Protein AF-A0A6V7KSE3-F1 (afdb_monomer)

Secondary structure (DSSP, 8-state):
--HHHHHHH-S--TT----TT--EEEE-SSS--EEEEEE-TT--EEEE-HHHHHHHHHHHHHHHHHHHT----EEEEEETTS-HHHHHIIIIIS---EEEE-SSHHHHHHHHTTSSEEEEE-TTS-EEEEE-HHHHHHHHHHHT-TTS-HHHHHHHHHHHHHHHHS-SSS--HHHHHHHHHHHHHHHT--HHHHHTTS-PPP--------S-GGG-EEETTTTEEEESTTHHHHHHHHHTTSTT-----

Organism: NCBI:txid1563983

Mean predicted aligned error: 3.15 Å

Structure (mmCIF, N/CA/C/O backbone):
data_AF-A0A6V7KSE3-F1
#
_entry.id   AF-A0A6V7KSE3-F1
#
loop_
_atom_site.group_PDB
_atom_site.id
_atom_site.type_symbol
_atom_site.label_atom_id
_atom_site.label_alt_id
_atom_site.label_comp_id
_atom_site.label_asym_id
_atom_site.label_entity_id
_atom_site.label_seq_id
_atom_site.pdbx_PDB_ins_code
_atom_site.Cartn_x
_atom_site.Cartn_y
_atom_site.Cartn_z
_atom_site.occupancy
_atom_site.B_iso_or_equiv
_atom_site.auth_seq_id
_atom_site.auth_comp_id
_atom_site.auth_asym_id
_atom_site.auth_atom_id
_atom_site.pdbx_PDB_model_num
ATOM 1 N N . CYS A 1 1 ? 7.599 19.387 -4.187 1.00 83.56 1 CYS A N 1
ATOM 2 C CA . CYS A 1 1 ? 6.691 19.404 -5.340 1.00 83.56 1 CYS A CA 1
ATOM 3 C C . CYS A 1 1 ? 6.543 17.973 -5.830 1.00 83.56 1 CYS A C 1
ATOM 5 O O . CYS A 1 1 ? 7.383 17.154 -5.484 1.00 83.56 1 CYS A O 1
ATOM 7 N N . GLY A 1 2 ? 5.446 17.706 -6.532 1.00 95.88 2 GLY A N 1
ATOM 8 C CA . GLY A 1 2 ? 4.527 16.617 -6.209 1.00 95.88 2 GLY A CA 1
ATOM 9 C C . GLY A 1 2 ? 4.991 15.166 -6.277 1.00 95.88 2 GLY A C 1
ATOM 10 O O . GLY A 1 2 ? 6.156 14.856 -6.532 1.00 95.88 2 GLY A O 1
ATOM 11 N N . ALA A 1 3 ? 4.032 14.279 -6.014 1.00 96.81 3 ALA A N 1
ATOM 12 C CA . ALA A 1 3 ? 4.264 12.855 -5.798 1.00 96.81 3 ALA A CA 1
ATOM 13 C C . ALA A 1 3 ? 5.073 12.200 -6.928 1.00 96.81 3 ALA A C 1
ATOM 15 O O . ALA A 1 3 ? 6.083 11.549 -6.657 1.00 96.81 3 ALA A O 1
ATOM 16 N N . ASP A 1 4 ? 4.723 12.476 -8.188 1.00 95.00 4 ASP A N 1
ATOM 17 C CA . ASP A 1 4 ? 5.424 11.937 -9.359 1.00 95.00 4 ASP A CA 1
ATOM 18 C C . ASP A 1 4 ? 6.915 12.318 -9.392 1.00 95.00 4 ASP A C 1
ATOM 20 O O . ASP A 1 4 ? 7.773 11.469 -9.647 1.00 95.00 4 ASP A O 1
ATOM 24 N N . PHE A 1 5 ? 7.258 13.579 -9.099 1.00 95.62 5 PHE A N 1
ATOM 25 C CA . PHE A 1 5 ? 8.657 14.016 -9.065 1.00 95.62 5 PHE A CA 1
ATOM 26 C C . PHE A 1 5 ? 9.433 13.255 -7.990 1.00 95.62 5 PHE A C 1
ATOM 28 O O . PHE A 1 5 ? 10.507 12.721 -8.268 1.00 95.62 5 PHE A O 1
ATOM 35 N N . VAL A 1 6 ? 8.883 13.190 -6.775 1.00 96.12 6 VAL A N 1
ATOM 36 C CA . VAL A 1 6 ? 9.530 12.539 -5.629 1.00 96.12 6 VAL A CA 1
ATOM 37 C C . VAL A 1 6 ? 9.704 11.043 -5.883 1.00 96.12 6 VAL A C 1
ATOM 39 O O . VAL A 1 6 ? 10.795 10.512 -5.672 1.00 96.12 6 VAL A O 1
ATOM 42 N N . LYS A 1 7 ? 8.669 10.371 -6.400 1.00 94.44 7 LYS A N 1
ATOM 43 C CA . LYS A 1 7 ? 8.701 8.939 -6.710 1.00 94.44 7 LYS A CA 1
ATOM 44 C C . LYS A 1 7 ? 9.718 8.606 -7.801 1.00 94.44 7 LYS A C 1
ATOM 46 O O . LYS A 1 7 ? 10.484 7.656 -7.648 1.00 94.44 7 LYS A O 1
ATOM 51 N N . VAL A 1 8 ? 9.738 9.368 -8.896 1.00 92.12 8 VAL A N 1
ATOM 52 C CA . VAL A 1 8 ? 10.596 9.075 -10.057 1.00 92.12 8 VAL A CA 1
ATOM 53 C C . VAL A 1 8 ? 12.047 9.475 -9.806 1.00 92.12 8 VAL A C 1
ATOM 55 O O . VAL A 1 8 ? 12.957 8.741 -10.183 1.00 92.12 8 VAL A O 1
ATOM 58 N N . GLN A 1 9 ? 12.283 10.635 -9.189 1.00 93.50 9 GLN A N 1
ATOM 59 C CA . GLN A 1 9 ? 13.637 11.155 -8.970 1.00 93.50 9 GLN A CA 1
ATOM 60 C C . GLN A 1 9 ? 14.281 10.640 -7.679 1.00 93.50 9 GLN A C 1
ATOM 62 O O . GLN A 1 9 ? 15.487 10.811 -7.518 1.00 93.50 9 GLN A O 1
ATOM 67 N N . GLN A 1 10 ? 13.491 10.055 -6.768 1.00 93.12 10 GLN A N 1
ATOM 68 C CA . GLN A 1 10 ? 13.917 9.555 -5.454 1.00 93.12 10 GLN A CA 1
ATOM 69 C C . GLN A 1 10 ? 14.831 10.536 -4.706 1.00 93.12 10 GLN A C 1
ATOM 71 O O . GLN A 1 10 ? 15.900 10.181 -4.210 1.00 93.12 10 GLN A O 1
ATOM 76 N N . LYS A 1 11 ? 14.416 11.805 -4.665 1.00 94.25 11 LYS A N 1
ATOM 77 C CA . LYS A 1 11 ? 15.139 12.885 -3.992 1.00 94.25 11 LYS A CA 1
ATOM 78 C C . LYS A 1 11 ? 14.161 13.937 -3.467 1.00 94.25 11 LYS A C 1
ATOM 80 O O . LYS A 1 11 ? 13.068 14.075 -4.029 1.00 94.25 11 LYS A O 1
ATOM 85 N N . PRO A 1 12 ? 14.540 14.714 -2.438 1.00 94.69 12 PRO A N 1
ATOM 86 C CA . PRO A 1 12 ? 13.670 15.758 -1.928 1.00 94.69 12 PRO A CA 1
ATOM 87 C C . PRO A 1 12 ? 13.466 16.858 -2.988 1.00 94.69 12 PRO A C 1
ATOM 89 O O . PRO A 1 12 ? 14.388 17.183 -3.745 1.00 94.69 12 PRO A O 1
ATOM 92 N N . PRO A 1 13 ? 12.272 17.466 -3.060 1.00 94.94 13 PRO A N 1
ATOM 93 C CA . PRO A 1 13 ? 12.042 18.653 -3.876 1.00 94.94 13 PRO A CA 1
ATOM 94 C C . PRO A 1 13 ? 12.896 19.849 -3.443 1.00 94.94 13 PRO A C 1
ATOM 96 O O . PRO A 1 13 ? 13.298 19.935 -2.286 1.00 94.94 13 PRO A O 1
ATOM 99 N N . LEU A 1 14 ? 13.088 20.823 -4.342 1.00 90.00 14 LEU A N 1
ATOM 100 C CA . LEU A 1 14 ? 13.964 21.985 -4.113 1.00 90.00 14 LEU A CA 1
ATOM 101 C C . LEU A 1 14 ? 13.669 22.740 -2.801 1.00 90.00 14 LEU A C 1
ATOM 103 O O . LEU A 1 14 ? 14.593 23.110 -2.087 1.00 90.00 14 LEU A O 1
ATOM 107 N N . ASN A 1 15 ? 12.387 22.920 -2.472 1.00 88.31 15 ASN A N 1
ATOM 108 C CA . ASN A 1 15 ? 11.937 23.673 -1.295 1.00 88.31 15 ASN A CA 1
ATOM 109 C C . ASN A 1 15 ? 11.630 22.771 -0.085 1.00 88.31 15 ASN A C 1
ATOM 111 O O . ASN A 1 15 ? 10.871 23.163 0.799 1.00 88.31 15 ASN A O 1
ATOM 115 N N . SER A 1 16 ? 12.146 21.539 -0.064 1.00 90.31 16 SER A N 1
ATOM 116 C CA . SER A 1 16 ? 11.923 20.625 1.055 1.00 90.31 16 SER A CA 1
ATOM 117 C C . SER A 1 16 ? 12.657 21.105 2.313 1.00 90.31 16 SER A C 1
ATOM 119 O O . SER A 1 16 ? 13.799 21.566 2.211 1.00 90.31 16 SER A O 1
ATOM 121 N N . PRO A 1 17 ? 12.063 20.952 3.511 1.00 88.94 17 PRO A N 1
ATOM 122 C CA . PRO A 1 17 ? 12.773 21.187 4.760 1.00 88.94 17 PRO A CA 1
ATOM 123 C C . PRO A 1 17 ? 14.042 20.334 4.846 1.00 88.94 17 PRO A C 1
ATOM 125 O O . PRO A 1 17 ? 14.028 19.156 4.493 1.00 88.94 17 PRO A O 1
ATOM 128 N N . LYS A 1 18 ? 15.128 20.923 5.357 1.00 85.06 18 LYS A N 1
ATOM 129 C CA . LYS A 1 18 ? 16.420 20.240 5.554 1.00 85.06 18 LYS A CA 1
ATOM 130 C C . LYS A 1 18 ? 16.583 19.614 6.944 1.00 85.06 18 LYS A C 1
ATOM 132 O O . LYS A 1 18 ? 17.678 19.213 7.315 1.00 85.06 18 LYS A O 1
ATOM 137 N N . LYS A 1 19 ? 15.519 19.576 7.751 1.00 94.69 19 LYS A N 1
ATOM 138 C CA . LYS A 1 19 ? 15.587 19.028 9.109 1.00 94.69 19 LYS A CA 1
ATOM 139 C C . LYS A 1 19 ? 15.608 17.491 9.044 1.00 94.69 19 LYS A C 1
ATOM 141 O O . LYS A 1 19 ? 14.653 16.926 8.504 1.00 94.69 19 LYS A O 1
ATOM 146 N N . PRO A 1 20 ? 16.619 16.819 9.626 1.00 95.62 20 PRO A N 1
ATOM 147 C CA . PRO A 1 20 ? 16.655 15.363 9.696 1.00 95.62 20 PRO A CA 1
ATOM 148 C C . PRO A 1 20 ? 15.403 14.782 10.352 1.00 95.62 20 PRO A C 1
ATOM 150 O O . PRO A 1 20 ? 14.853 15.361 11.294 1.00 95.62 20 PRO A O 1
ATOM 153 N N . PHE A 1 21 ? 14.958 13.639 9.837 1.00 96.00 21 PHE A N 1
ATOM 154 C CA . PHE A 1 21 ? 13.794 12.876 10.293 1.00 96.00 21 PHE A CA 1
ATOM 155 C C . PHE A 1 21 ? 12.469 13.656 10.291 1.00 96.00 21 PHE A C 1
ATOM 157 O O . PHE A 1 21 ? 11.475 13.200 10.858 1.00 96.00 21 PHE A O 1
ATOM 164 N N . MET A 1 22 ? 12.412 14.816 9.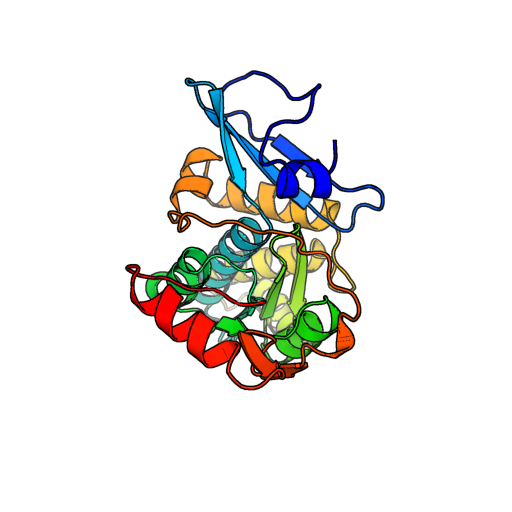627 1.00 96.44 22 MET A N 1
ATOM 165 C CA . MET A 1 22 ? 11.154 15.519 9.414 1.00 96.44 22 MET A CA 1
ATOM 166 C C . MET A 1 22 ? 10.319 14.750 8.389 1.00 96.44 22 MET A C 1
ATOM 168 O O . MET A 1 22 ? 10.677 14.675 7.212 1.00 96.44 22 MET A O 1
ATOM 172 N N . ARG A 1 23 ? 9.193 14.192 8.846 1.00 97.12 23 ARG A N 1
ATOM 173 C CA . ARG A 1 23 ? 8.196 13.569 7.975 1.00 97.12 23 ARG A CA 1
ATOM 174 C C . ARG A 1 23 ? 7.667 14.614 6.997 1.00 97.12 23 ARG A C 1
ATOM 176 O O . ARG A 1 23 ? 7.146 15.646 7.411 1.00 97.12 23 ARG A O 1
ATOM 183 N N . CYS A 1 24 ? 7.825 14.338 5.713 1.00 97.69 24 CYS A N 1
ATOM 184 C CA . CYS A 1 24 ? 7.359 15.180 4.626 1.00 97.69 24 CYS A CA 1
ATOM 185 C C . CYS A 1 24 ? 6.377 14.394 3.761 1.00 97.69 24 CYS A C 1
ATOM 187 O O . CYS A 1 24 ? 6.495 13.176 3.620 1.00 97.69 24 CYS A O 1
ATOM 189 N N . VAL A 1 25 ? 5.438 15.114 3.159 1.00 98.00 25 VAL A N 1
ATOM 190 C CA . VAL A 1 25 ? 4.434 14.576 2.244 1.00 98.00 25 VAL A CA 1
ATOM 191 C C . VAL A 1 25 ? 4.482 15.364 0.937 1.00 98.00 25 VAL A C 1
ATOM 193 O O . VAL A 1 25 ? 4.738 16.571 0.927 1.00 98.00 25 VAL A O 1
ATOM 196 N N . SER A 1 26 ? 4.299 14.686 -0.190 1.00 98.06 26 SER A N 1
ATOM 197 C CA . SER A 1 26 ? 4.106 15.320 -1.492 1.00 98.06 26 SER A CA 1
ATOM 198 C C . SER A 1 26 ? 2.867 14.758 -2.163 1.00 98.06 26 SER A C 1
ATOM 200 O O . SER A 1 26 ? 2.702 13.547 -2.263 1.00 98.06 26 SER A O 1
ATOM 202 N N . ILE A 1 27 ? 2.041 15.683 -2.637 1.00 98.12 27 ILE A N 1
ATOM 203 C CA . ILE A 1 27 ? 0.792 15.446 -3.354 1.00 98.12 27 ILE A CA 1
ATOM 204 C C . ILE A 1 27 ? 0.998 15.877 -4.809 1.00 98.12 27 ILE A C 1
ATOM 206 O O . ILE A 1 27 ? 1.816 16.769 -5.070 1.00 98.12 27 ILE A O 1
ATOM 210 N N . ASP A 1 28 ? 0.359 15.214 -5.766 1.00 97.75 28 ASP A N 1
ATOM 211 C CA . ASP A 1 28 ? 0.410 15.597 -7.179 1.00 97.75 28 ASP A CA 1
ATOM 212 C C . ASP A 1 28 ? -0.547 16.752 -7.540 1.00 97.75 28 ASP A C 1
ATOM 214 O O . ASP A 1 28 ? -1.001 17.492 -6.670 1.00 97.75 28 ASP A O 1
ATOM 218 N N . GLY A 1 29 ? -0.709 17.027 -8.839 1.00 97.94 29 GLY A N 1
ATOM 219 C CA . GLY A 1 29 ? -1.323 18.271 -9.321 1.00 97.94 29 GLY A CA 1
ATOM 220 C C . GLY A 1 29 ? -2.831 18.357 -9.090 1.00 97.94 29 GLY A C 1
ATOM 221 O O . GLY A 1 29 ? -3.343 19.441 -8.820 1.00 97.94 29 GLY A O 1
ATOM 222 N N . ASP A 1 30 ? -3.517 17.226 -9.191 1.00 97.38 30 ASP A N 1
ATOM 223 C CA . ASP A 1 30 ? -4.955 17.042 -8.985 1.00 97.38 30 ASP A CA 1
ATOM 224 C C . ASP A 1 30 ? -5.290 16.317 -7.672 1.00 97.38 30 ASP A C 1
ATOM 226 O O . ASP A 1 30 ? -6.465 16.136 -7.363 1.00 97.38 30 ASP A O 1
ATOM 230 N N . ALA A 1 31 ? -4.273 16.014 -6.860 1.00 97.94 31 ALA A N 1
ATOM 231 C CA . ALA A 1 31 ? -4.386 15.455 -5.518 1.00 97.94 31 ALA A CA 1
ATOM 232 C C . ALA A 1 31 ? -5.024 14.057 -5.448 1.00 97.94 31 ALA A C 1
ATOM 234 O O . ALA A 1 31 ? -5.715 13.739 -4.477 1.00 97.94 31 ALA A O 1
ATOM 235 N N . ASP A 1 32 ? -4.736 13.204 -6.434 1.00 97.69 32 ASP A N 1
ATOM 236 C CA . ASP A 1 32 ? -5.127 11.787 -6.440 1.00 97.69 32 ASP A CA 1
ATOM 237 C C . ASP A 1 32 ? -3.994 10.844 -5.986 1.00 97.69 32 ASP A C 1
ATOM 239 O O . ASP A 1 32 ? -4.227 9.656 -5.740 1.00 97.69 32 ASP A O 1
ATOM 243 N N . ARG A 1 33 ? -2.770 11.375 -5.817 1.00 98.31 33 ARG A N 1
ATOM 244 C CA . ARG A 1 33 ? -1.596 10.639 -5.320 1.00 98.31 33 ARG A CA 1
ATOM 245 C C . ARG A 1 33 ? -0.935 11.307 -4.139 1.00 98.31 33 ARG A C 1
ATOM 247 O O . ARG A 1 33 ? -0.675 12.513 -4.135 1.00 98.31 33 ARG A O 1
ATOM 254 N N . VAL A 1 34 ? -0.493 10.472 -3.206 1.00 98.62 34 VAL A N 1
ATOM 255 C CA . VAL A 1 34 ? 0.331 10.891 -2.076 1.00 98.62 34 VAL A CA 1
ATOM 256 C C . VAL A 1 34 ? 1.547 9.986 -1.900 1.00 98.62 34 VAL A C 1
ATOM 258 O O . VAL A 1 34 ? 1.474 8.763 -1.981 1.00 98.62 34 VAL A O 1
ATOM 261 N N . VAL A 1 35 ? 2.697 10.596 -1.621 1.00 98.50 35 VAL A N 1
ATOM 262 C CA . VAL A 1 35 ? 3.891 9.881 -1.154 1.00 98.50 35 VAL A CA 1
ATOM 263 C C . VAL A 1 35 ? 4.500 10.603 0.034 1.00 98.50 35 VAL A C 1
ATOM 265 O O . VAL A 1 35 ? 4.499 11.835 0.113 1.00 98.50 35 VAL A O 1
ATOM 268 N N . TYR A 1 36 ? 5.070 9.822 0.939 1.00 98.56 36 TYR A N 1
ATOM 269 C CA . TYR A 1 36 ? 5.811 10.309 2.088 1.00 98.56 36 TYR A CA 1
ATOM 270 C C . TYR A 1 36 ? 7.311 10.160 1.867 1.00 98.56 36 TYR A C 1
ATOM 272 O O . TYR A 1 36 ? 7.774 9.357 1.058 1.00 98.56 36 TYR A O 1
ATOM 280 N N . TYR A 1 37 ? 8.092 10.957 2.584 1.00 97.94 37 TYR A N 1
ATOM 281 C CA . TYR A 1 37 ? 9.543 10.836 2.601 1.00 97.94 37 TYR A CA 1
ATOM 282 C C . TYR A 1 37 ? 10.146 11.542 3.814 1.00 97.94 37 TYR A C 1
ATOM 284 O O . TYR A 1 37 ? 9.493 12.336 4.495 1.00 97.94 37 TYR A O 1
ATOM 292 N N . TYR A 1 38 ? 11.420 11.269 4.066 1.00 97.44 38 TYR A N 1
ATOM 293 C CA . TYR A 1 38 ? 12.262 12.063 4.958 1.00 97.44 38 TYR A CA 1
ATOM 294 C C . TYR A 1 38 ? 13.727 11.969 4.517 1.00 97.44 38 TYR A C 1
ATOM 296 O O . TYR A 1 38 ? 14.087 11.166 3.652 1.00 97.44 38 TYR A O 1
ATOM 304 N N . ILE A 1 39 ? 14.567 12.807 5.117 1.00 96.56 39 ILE A N 1
ATOM 305 C CA . ILE A 1 39 ? 16.027 12.712 5.029 1.00 96.56 39 ILE A CA 1
ATOM 306 C C . ILE A 1 39 ? 16.588 12.384 6.410 1.00 96.56 39 ILE A C 1
ATOM 308 O O . ILE A 1 39 ? 16.060 12.877 7.408 1.00 96.56 39 ILE A O 1
ATOM 312 N N . ASP A 1 40 ? 17.612 11.541 6.492 1.00 95.62 40 ASP A N 1
ATOM 313 C CA . ASP A 1 40 ? 18.319 11.304 7.755 1.00 95.62 40 ASP A CA 1
ATOM 314 C C . ASP A 1 40 ? 19.411 12.359 8.009 1.00 95.62 40 ASP A C 1
ATOM 316 O O . ASP A 1 40 ? 19.574 13.331 7.269 1.00 95.62 40 ASP A O 1
ATOM 320 N N . GLU A 1 41 ? 20.139 12.187 9.108 1.00 96.19 41 GLU A N 1
ATOM 321 C CA . GLU A 1 41 ? 21.257 13.043 9.521 1.00 96.19 41 GLU A CA 1
ATOM 322 C C . GLU A 1 41 ? 22.471 13.003 8.579 1.00 96.19 41 GLU A C 1
ATOM 324 O O . GLU A 1 41 ? 23.309 13.899 8.636 1.00 96.19 41 GLU A O 1
ATOM 329 N N . LEU A 1 42 ? 22.548 12.005 7.693 1.00 95.75 42 LEU A N 1
ATOM 330 C CA . LEU A 1 42 ? 23.584 11.852 6.668 1.00 95.75 42 LEU A CA 1
ATOM 331 C C . LEU A 1 42 ? 23.108 12.350 5.293 1.00 95.75 42 LEU A C 1
ATOM 333 O O . LEU A 1 42 ? 23.695 12.000 4.270 1.00 95.75 42 LEU A O 1
ATOM 337 N N . GLU A 1 43 ? 22.021 13.129 5.262 1.00 93.31 43 GLU A N 1
ATOM 338 C CA . GLU A 1 43 ? 21.351 13.622 4.053 1.00 93.31 43 GLU A CA 1
ATOM 339 C C . GLU A 1 43 ? 20.864 12.511 3.104 1.00 93.31 43 GLU A C 1
ATOM 341 O O . GLU A 1 43 ? 20.559 12.763 1.933 1.00 93.31 43 GLU A O 1
ATOM 346 N N . LYS A 1 44 ? 20.729 11.270 3.588 1.00 94.88 44 LYS A N 1
ATOM 347 C CA . LYS A 1 44 ? 20.192 10.179 2.778 1.00 94.88 44 LYS A CA 1
ATOM 348 C C . LYS A 1 44 ? 18.674 10.282 2.713 1.00 94.88 44 LYS A C 1
ATOM 350 O O . LYS A 1 44 ? 17.991 10.407 3.727 1.00 94.88 44 LYS A O 1
ATOM 355 N N . PHE A 1 45 ? 18.148 10.198 1.496 1.00 95.44 45 PHE A N 1
ATOM 356 C CA . PHE A 1 45 ? 16.719 10.244 1.215 1.00 95.44 45 PHE A CA 1
ATOM 357 C C . PHE A 1 45 ? 16.061 8.871 1.392 1.00 95.44 45 PHE A C 1
ATOM 359 O O . PHE A 1 45 ? 16.566 7.862 0.894 1.00 95.44 45 PHE A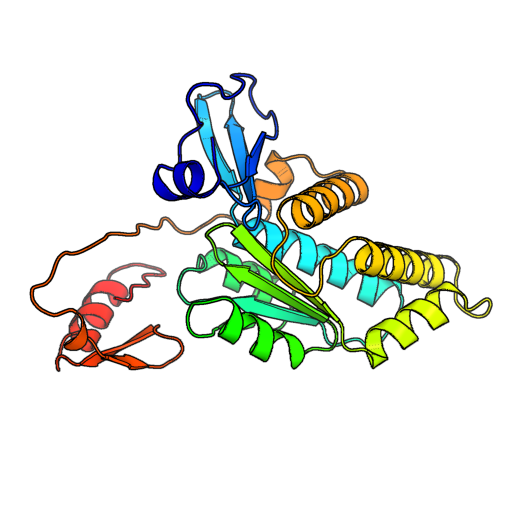 O 1
ATOM 366 N N . TYR A 1 46 ? 14.905 8.852 2.053 1.00 96.62 46 TYR A N 1
ATOM 367 C CA . TYR A 1 46 ? 14.068 7.668 2.218 1.00 96.62 46 TYR A CA 1
ATOM 368 C C . TYR A 1 46 ? 12.674 7.954 1.677 1.00 96.62 46 TYR A C 1
ATOM 370 O O . TYR A 1 46 ? 11.989 8.861 2.152 1.00 96.62 46 TYR A O 1
ATOM 378 N N . LEU A 1 47 ? 12.259 7.157 0.695 1.00 97.12 47 LEU A N 1
ATOM 379 C CA . LEU A 1 47 ? 10.920 7.196 0.124 1.00 97.12 47 LEU A CA 1
ATOM 380 C C . LEU A 1 47 ? 9.979 6.282 0.913 1.00 97.12 47 LEU A C 1
ATOM 382 O O . LEU A 1 47 ? 10.333 5.145 1.223 1.00 97.12 47 LEU A O 1
ATOM 386 N N . LEU A 1 48 ? 8.769 6.765 1.176 1.00 98.31 48 LEU A N 1
ATOM 387 C CA . LEU A 1 48 ? 7.650 5.981 1.678 1.00 98.31 48 LEU A CA 1
ATOM 388 C C . LEU A 1 48 ? 6.481 6.118 0.698 1.00 98.31 48 LEU A C 1
ATOM 390 O O . LEU A 1 48 ? 5.660 7.026 0.803 1.00 98.31 48 LEU A O 1
ATOM 394 N N . ASP A 1 49 ? 6.475 5.257 -0.315 1.00 97.75 49 ASP A N 1
ATOM 395 C CA . ASP A 1 49 ? 5.532 5.321 -1.430 1.00 97.75 49 ASP A CA 1
ATOM 396 C C . ASP A 1 49 ? 4.197 4.607 -1.143 1.00 97.75 49 ASP A C 1
ATOM 398 O O . ASP A 1 49 ? 3.900 4.246 -0.003 1.00 97.75 49 ASP A O 1
ATOM 402 N N . GLY A 1 50 ? 3.377 4.402 -2.179 1.00 98.12 50 GLY A N 1
ATOM 403 C CA . GLY A 1 50 ? 2.063 3.773 -2.032 1.00 98.12 50 GLY A CA 1
ATOM 404 C C . GLY A 1 50 ? 2.092 2.383 -1.383 1.00 98.12 50 GLY A C 1
ATOM 405 O O . GLY A 1 50 ? 1.192 2.070 -0.609 1.00 98.12 50 GLY A O 1
ATOM 406 N N . ASP A 1 51 ? 3.142 1.574 -1.578 1.00 98.12 51 ASP A N 1
ATOM 407 C CA . ASP A 1 51 ? 3.252 0.276 -0.891 1.00 98.12 51 ASP A CA 1
ATOM 408 C C . ASP A 1 51 ? 3.462 0.456 0.618 1.00 98.12 51 ASP A C 1
ATOM 410 O O . ASP A 1 51 ? 2.963 -0.321 1.438 1.00 98.12 51 ASP A O 1
ATOM 414 N N . ARG A 1 52 ? 4.198 1.496 1.021 1.00 98.50 52 ARG A N 1
ATOM 415 C CA . ARG A 1 52 ? 4.416 1.838 2.436 1.00 98.50 52 ARG A CA 1
ATOM 416 C C . ARG A 1 52 ? 3.137 2.333 3.091 1.00 98.50 52 ARG A C 1
ATOM 418 O O . ARG A 1 52 ? 2.904 2.014 4.257 1.00 98.50 52 ARG A O 1
ATOM 425 N N . ILE A 1 53 ? 2.304 3.057 2.346 1.00 98.75 53 ILE A N 1
ATOM 426 C CA . ILE A 1 53 ? 0.970 3.476 2.791 1.00 98.75 53 ILE A CA 1
ATOM 427 C C . ILE A 1 53 ? 0.061 2.249 2.917 1.00 98.75 53 ILE A C 1
ATOM 429 O O . ILE A 1 53 ? -0.475 2.002 3.995 1.00 98.75 53 ILE A O 1
ATOM 433 N N . ALA A 1 54 ? -0.029 1.412 1.881 1.00 98.56 54 ALA A N 1
ATOM 434 C CA . ALA A 1 54 ? -0.858 0.206 1.895 1.00 98.56 54 ALA A CA 1
ATOM 435 C C . ALA A 1 54 ? -0.515 -0.726 3.062 1.00 98.56 54 ALA A C 1
ATOM 437 O O . ALA A 1 54 ? -1.403 -1.183 3.777 1.00 98.56 54 ALA A O 1
ATOM 438 N N . THR A 1 55 ? 0.776 -0.981 3.287 1.00 98.62 55 THR A N 1
ATOM 439 C CA . THR A 1 55 ? 1.250 -1.834 4.389 1.00 98.62 55 THR A CA 1
ATOM 440 C C . THR A 1 55 ? 0.943 -1.251 5.767 1.00 98.62 55 THR A C 1
ATOM 442 O O . THR A 1 55 ? 0.544 -2.000 6.660 1.00 98.62 55 THR A O 1
ATOM 445 N N . LEU A 1 56 ? 1.075 0.069 5.943 1.00 98.81 56 LEU A N 1
ATOM 446 C CA . LEU A 1 56 ? 0.723 0.757 7.187 1.00 98.81 56 LEU A CA 1
ATOM 447 C C . LEU A 1 56 ? -0.776 0.644 7.483 1.00 98.81 56 LEU A C 1
ATOM 449 O O . LEU A 1 56 ? -1.161 0.228 8.579 1.00 98.81 56 LEU A O 1
ATOM 453 N N . LEU A 1 57 ? -1.614 0.993 6.503 1.00 98.75 57 LEU A N 1
ATOM 454 C CA . LEU A 1 57 ? -3.066 0.989 6.659 1.00 98.75 57 LEU A CA 1
ATOM 455 C C . LEU A 1 57 ? -3.597 -0.434 6.852 1.00 98.75 57 LEU A C 1
ATOM 457 O O . LEU A 1 57 ? -4.375 -0.673 7.771 1.00 98.75 57 LEU A O 1
ATOM 461 N N . ALA A 1 58 ? -3.135 -1.400 6.054 1.00 98.69 58 ALA A N 1
ATOM 462 C CA . ALA A 1 58 ? -3.552 -2.795 6.177 1.00 98.69 58 ALA A CA 1
ATOM 463 C C . ALA A 1 58 ? -3.125 -3.419 7.512 1.00 98.69 58 ALA A C 1
ATOM 465 O O . ALA A 1 58 ? -3.912 -4.138 8.125 1.00 98.69 58 ALA A O 1
ATOM 466 N N . GLY A 1 59 ? -1.915 -3.117 7.997 1.00 98.50 59 GLY A N 1
ATOM 467 C CA . GLY A 1 59 ? -1.462 -3.565 9.314 1.00 98.50 59 GLY A CA 1
ATOM 468 C C . GLY A 1 59 ? -2.350 -3.034 10.441 1.00 98.50 59 GLY A C 1
ATOM 469 O O . GLY A 1 59 ? -2.772 -3.796 11.307 1.00 98.50 59 GLY A O 1
ATOM 470 N N . TYR A 1 60 ? -2.706 -1.749 10.398 1.00 98.75 60 TYR A N 1
ATOM 471 C CA . TYR A 1 60 ? -3.592 -1.156 11.401 1.00 98.75 60 TYR A CA 1
ATOM 472 C C . TYR A 1 60 ? -5.034 -1.669 11.312 1.00 98.75 60 TYR A C 1
ATOM 474 O O . TYR A 1 60 ? -5.642 -1.992 12.330 1.00 98.75 60 TYR A O 1
ATOM 482 N N . LEU A 1 61 ? -5.580 -1.804 10.100 1.00 98.81 61 LEU A N 1
ATOM 483 C CA . LEU A 1 61 ? -6.906 -2.388 9.887 1.00 98.81 61 LEU A CA 1
ATOM 484 C C . LEU A 1 61 ? -6.968 -3.822 10.411 1.00 98.81 61 LEU A C 1
ATOM 486 O O . LEU A 1 61 ? -7.954 -4.187 11.045 1.00 98.81 61 LEU A O 1
ATOM 490 N N . LYS A 1 62 ? -5.909 -4.614 10.211 1.00 98.56 62 LYS A N 1
ATOM 491 C CA . LYS A 1 62 ? -5.805 -5.960 10.777 1.00 98.56 62 LYS A CA 1
ATOM 492 C C . LYS A 1 62 ? -5.874 -5.943 12.305 1.00 98.56 62 LYS A C 1
ATOM 494 O O . LYS A 1 62 ? -6.695 -6.662 12.867 1.00 98.56 62 LYS A O 1
ATOM 499 N N . GLU A 1 63 ? -5.071 -5.102 12.958 1.00 98.44 63 GLU A N 1
ATOM 500 C CA . GLU A 1 63 ? -5.081 -4.952 14.423 1.00 98.44 63 GLU A CA 1
ATOM 501 C C . GLU A 1 63 ? -6.481 -4.594 14.940 1.00 98.44 63 GLU A C 1
ATOM 503 O O . GLU A 1 63 ? -6.953 -5.164 15.924 1.00 98.44 63 GLU A O 1
ATOM 508 N N . LEU A 1 64 ? -7.174 -3.677 14.259 1.00 98.75 64 LEU A N 1
ATOM 509 C CA . LEU A 1 64 ? -8.527 -3.279 14.633 1.00 98.75 64 LEU A CA 1
ATOM 510 C C . LEU A 1 64 ? -9.568 -4.379 14.386 1.00 98.75 64 LEU A C 1
ATOM 512 O O . LEU A 1 64 ? -10.449 -4.566 15.224 1.00 98.75 64 LEU A O 1
ATOM 516 N N . VAL A 1 65 ? -9.484 -5.111 13.271 1.00 98.56 65 VAL A N 1
ATOM 517 C CA . VAL A 1 65 ? -10.380 -6.243 12.982 1.00 98.56 65 VAL A CA 1
ATOM 518 C C . VAL A 1 65 ? -10.227 -7.315 14.059 1.00 98.56 65 VAL A C 1
ATOM 520 O O . VAL A 1 65 ? -11.226 -7.715 14.658 1.00 98.56 65 VAL A O 1
ATOM 523 N N . GLU A 1 66 ? -8.996 -7.706 14.387 1.00 98.31 66 GLU A N 1
ATOM 524 C CA . GLU A 1 66 ? -8.721 -8.690 15.440 1.00 98.31 66 GLU A CA 1
ATOM 525 C C . GLU A 1 66 ? -9.217 -8.205 16.810 1.00 98.31 66 GLU A C 1
ATOM 527 O O . GLU A 1 66 ? -9.937 -8.931 17.498 1.00 98.31 66 GLU A O 1
ATOM 532 N N . ALA A 1 67 ? -8.922 -6.955 17.181 1.00 98.31 67 ALA A N 1
ATOM 533 C CA . ALA A 1 67 ? -9.363 -6.375 18.449 1.00 98.31 67 ALA A CA 1
ATOM 534 C C . ALA A 1 67 ? -10.891 -6.220 18.543 1.00 98.31 67 ALA A C 1
ATOM 536 O O . ALA A 1 67 ? -11.457 -6.322 19.630 1.00 98.31 67 ALA A O 1
ATOM 537 N N . SER A 1 68 ? -11.575 -5.995 17.418 1.00 98.12 68 SER A N 1
ATOM 538 C CA . SER A 1 68 ? -13.039 -5.917 17.372 1.00 98.12 68 SER A CA 1
ATOM 539 C C . SER A 1 68 ? -13.713 -7.279 17.561 1.00 98.12 68 SER A C 1
ATOM 541 O O . SER A 1 68 ? -14.884 -7.338 17.942 1.00 98.12 68 SER A O 1
ATOM 543 N N . GLY A 1 69 ? -12.987 -8.381 17.335 1.00 97.56 69 GLY A N 1
ATOM 544 C CA . GLY A 1 69 ? -13.532 -9.740 17.335 1.00 97.56 69 GLY A CA 1
ATOM 545 C C . GLY A 1 69 ? -14.477 -10.023 16.162 1.00 97.56 69 GLY A C 1
ATOM 546 O O . GLY A 1 69 ? -15.214 -11.008 16.196 1.00 97.56 69 GLY A O 1
ATOM 547 N N . LEU A 1 70 ? -14.493 -9.159 15.143 1.00 97.38 70 LEU A N 1
ATOM 548 C CA . LEU A 1 70 ? -15.313 -9.335 13.950 1.00 97.38 70 LEU A CA 1
ATOM 549 C C . LEU A 1 70 ? -14.630 -10.288 12.969 1.00 97.38 70 LEU A C 1
ATOM 551 O O . LEU A 1 70 ? -13.429 -10.201 12.722 1.00 97.38 70 LEU A O 1
ATOM 555 N N . ASN A 1 71 ? -15.417 -11.170 12.359 1.00 96.75 71 ASN A N 1
ATOM 556 C CA . ASN A 1 71 ? -14.939 -12.037 11.290 1.00 96.75 71 ASN A CA 1
ATOM 557 C C . ASN A 1 71 ? -15.022 -11.295 9.949 1.00 96.75 71 ASN A C 1
ATOM 559 O O . ASN A 1 71 ? -16.057 -11.332 9.285 1.00 96.75 71 ASN A O 1
ATOM 563 N N . ILE A 1 72 ? -13.957 -10.576 9.597 1.00 98.19 72 ILE A N 1
ATOM 564 C CA . ILE A 1 72 ? -13.871 -9.742 8.393 1.00 98.19 72 ILE A CA 1
ATOM 565 C C . ILE A 1 72 ? -12.664 -10.183 7.568 1.00 98.19 72 ILE A C 1
ATOM 567 O O . ILE A 1 72 ? -11.534 -10.190 8.060 1.00 98.19 72 ILE A O 1
ATOM 571 N N . GLN A 1 73 ? -12.885 -10.503 6.294 1.00 98.06 73 GLN A N 1
ATOM 572 C CA . GLN A 1 73 ? -11.805 -10.844 5.376 1.00 98.06 73 GLN A CA 1
ATOM 573 C C . GLN A 1 73 ? -11.129 -9.578 4.826 1.00 98.06 73 GLN A C 1
ATOM 575 O O . GLN A 1 73 ? -11.617 -8.954 3.882 1.00 98.06 73 GLN A O 1
ATOM 580 N N . LEU A 1 74 ? -9.973 -9.229 5.390 1.00 98.62 74 LEU A N 1
ATOM 581 C CA . LEU A 1 74 ? -9.081 -8.192 4.868 1.00 98.62 74 LEU A CA 1
ATOM 582 C C . LEU A 1 74 ? -8.195 -8.758 3.749 1.00 98.62 74 LEU A C 1
ATOM 584 O O . LEU A 1 74 ? -7.651 -9.854 3.883 1.00 98.62 74 LEU A O 1
ATOM 588 N N . GLY A 1 75 ? -8.006 -7.998 2.676 1.00 98.56 75 GLY A N 1
ATOM 589 C CA . GLY A 1 75 ? -7.040 -8.311 1.626 1.00 98.56 75 GLY A CA 1
ATOM 590 C C . GLY A 1 75 ? -6.344 -7.073 1.089 1.00 98.56 75 GLY A C 1
ATOM 591 O O . GLY A 1 75 ? -6.813 -5.947 1.269 1.00 98.56 75 GLY A O 1
ATOM 592 N N . LEU A 1 76 ? -5.210 -7.295 0.428 1.00 98.56 76 LEU A N 1
ATOM 593 C CA . LEU A 1 76 ? -4.399 -6.235 -0.154 1.00 98.56 76 LEU A CA 1
ATOM 594 C C . LEU A 1 76 ? -4.122 -6.525 -1.633 1.00 98.56 76 LEU A C 1
ATOM 596 O O . LEU A 1 76 ? -3.700 -7.623 -1.998 1.00 98.56 76 LEU A O 1
ATOM 600 N N . VAL A 1 77 ? -4.368 -5.538 -2.490 1.00 98.50 77 VAL A N 1
ATOM 601 C CA . VAL A 1 77 ? -4.158 -5.630 -3.937 1.00 98.50 77 VAL A CA 1
ATOM 602 C C . VAL A 1 77 ? -2.979 -4.759 -4.361 1.00 98.50 77 VAL A C 1
ATOM 604 O O . VAL A 1 77 ? -2.925 -3.573 -4.042 1.00 98.50 77 VAL A O 1
ATOM 607 N N . GLN A 1 78 ? -2.042 -5.356 -5.093 1.00 97.81 78 GLN A N 1
ATOM 608 C CA . GLN A 1 78 ? -0.851 -4.711 -5.648 1.00 97.81 78 GLN A CA 1
ATOM 609 C C . GLN A 1 78 ? -0.782 -4.912 -7.162 1.00 97.81 78 GLN A C 1
ATOM 611 O O . GLN A 1 78 ? -1.494 -5.730 -7.742 1.00 97.81 78 GLN A O 1
ATOM 616 N N . THR A 1 79 ? 0.136 -4.196 -7.801 1.00 97.12 79 THR A N 1
ATOM 617 C CA . THR A 1 79 ? 0.559 -4.470 -9.179 1.00 97.12 79 THR A CA 1
ATOM 618 C C . THR A 1 79 ? 1.961 -5.069 -9.190 1.00 97.12 79 THR A C 1
ATOM 620 O O . THR A 1 79 ? 2.655 -5.113 -8.170 1.00 97.12 79 THR A O 1
ATOM 623 N N . ALA A 1 80 ? 2.434 -5.483 -10.365 1.00 96.12 80 ALA A N 1
ATOM 624 C CA . ALA A 1 80 ? 3.795 -5.986 -10.533 1.00 96.12 80 ALA A CA 1
ATOM 625 C C . ALA A 1 80 ? 4.890 -4.981 -10.114 1.00 96.12 80 ALA A C 1
ATOM 627 O O . ALA A 1 80 ? 6.009 -5.407 -9.814 1.00 96.12 80 ALA A O 1
ATOM 628 N N . TYR A 1 81 ? 4.591 -3.678 -10.063 1.00 95.00 81 TYR A N 1
ATOM 629 C CA . TYR A 1 81 ? 5.542 -2.633 -9.665 1.00 95.00 81 TYR A CA 1
ATOM 630 C C . TYR A 1 81 ? 5.827 -2.587 -8.164 1.00 95.00 81 TYR A C 1
ATOM 632 O O . TYR A 1 81 ? 6.810 -1.957 -7.771 1.00 95.00 81 TYR A O 1
ATOM 640 N N . ALA A 1 82 ? 5.017 -3.256 -7.342 1.00 96.50 82 ALA A N 1
ATOM 641 C CA . ALA A 1 82 ? 5.234 -3.284 -5.907 1.00 96.50 82 ALA A CA 1
ATOM 642 C C . ALA A 1 82 ? 6.586 -3.910 -5.541 1.00 96.50 82 ALA A C 1
ATOM 644 O O . ALA A 1 82 ? 7.036 -4.876 -6.175 1.00 96.50 82 ALA A O 1
ATOM 645 N N . ASN A 1 83 ? 7.262 -3.388 -4.517 1.00 97.31 83 ASN A N 1
ATOM 646 C CA . ASN A 1 83 ? 8.533 -3.976 -4.092 1.00 97.31 83 ASN A CA 1
ATOM 647 C C . ASN A 1 83 ? 8.314 -5.408 -3.571 1.00 97.31 83 ASN A C 1
ATOM 649 O O . ASN A 1 83 ? 7.430 -5.653 -2.761 1.00 97.31 83 ASN A O 1
ATOM 653 N N . GLY A 1 84 ? 9.151 -6.372 -3.973 1.00 97.00 84 GLY A N 1
ATOM 654 C CA . GLY A 1 84 ? 8.998 -7.758 -3.503 1.00 97.00 84 GLY A CA 1
ATOM 655 C C . GLY A 1 84 ? 9.070 -7.898 -1.974 1.00 97.00 84 GLY A C 1
ATOM 656 O O . GLY A 1 84 ? 8.468 -8.811 -1.411 1.00 97.00 84 GLY A O 1
ATOM 657 N N . ALA A 1 85 ? 9.763 -6.978 -1.293 1.00 97.75 85 ALA A N 1
ATOM 658 C CA . ALA A 1 85 ? 9.793 -6.927 0.163 1.00 97.75 85 ALA A CA 1
ATOM 659 C C . ALA A 1 85 ? 8.458 -6.496 0.785 1.00 97.75 85 ALA A C 1
ATOM 661 O O . ALA A 1 85 ? 8.124 -7.004 1.852 1.00 97.75 85 ALA A O 1
ATOM 662 N N . SER A 1 86 ? 7.689 -5.609 0.138 1.00 97.69 86 SER A N 1
ATOM 663 C CA . SER A 1 86 ? 6.378 -5.192 0.645 1.00 97.69 86 SER A CA 1
ATOM 664 C C . SER A 1 86 ? 5.396 -6.361 0.578 1.00 97.69 86 SER A C 1
ATOM 666 O O . SER A 1 86 ? 4.777 -6.698 1.584 1.00 97.69 86 SER A O 1
ATOM 668 N N . THR A 1 87 ? 5.352 -7.080 -0.550 1.00 97.81 87 THR A N 1
ATOM 669 C CA . THR A 1 87 ? 4.541 -8.299 -0.698 1.00 97.81 87 THR A CA 1
ATOM 670 C C . THR A 1 87 ? 4.909 -9.360 0.343 1.00 97.81 87 THR A C 1
ATOM 672 O O . THR A 1 87 ? 4.018 -9.916 0.986 1.00 97.81 87 THR A O 1
ATOM 675 N N . ALA A 1 88 ? 6.206 -9.615 0.557 1.00 98.00 88 ALA A N 1
ATOM 676 C CA . ALA A 1 88 ? 6.669 -10.561 1.575 1.00 98.00 88 ALA A CA 1
ATOM 677 C C . ALA A 1 88 ? 6.284 -10.114 2.994 1.00 98.00 88 ALA A C 1
ATOM 679 O O . ALA A 1 88 ? 5.780 -10.911 3.776 1.00 98.00 88 ALA A O 1
ATOM 680 N N . TYR A 1 89 ? 6.443 -8.829 3.325 1.00 98.25 89 TYR A N 1
ATOM 681 C CA . TYR A 1 89 ? 6.027 -8.281 4.619 1.00 98.25 89 TYR A CA 1
ATOM 682 C C . TYR A 1 89 ? 4.533 -8.513 4.888 1.00 98.25 89 TYR A C 1
ATOM 684 O O . TYR A 1 89 ? 4.154 -8.970 5.968 1.00 98.25 89 TYR A O 1
ATOM 692 N N . ILE A 1 90 ? 3.678 -8.265 3.895 1.00 97.69 90 ILE A N 1
ATOM 693 C CA . ILE A 1 90 ? 2.227 -8.433 4.035 1.00 97.69 90 ILE A CA 1
ATOM 694 C C . ILE A 1 90 ? 1.852 -9.911 4.194 1.00 97.69 90 ILE A C 1
ATOM 696 O O . ILE A 1 90 ? 1.108 -10.272 5.109 1.00 97.69 90 ILE A O 1
ATOM 700 N N . ALA A 1 91 ? 2.370 -10.771 3.319 1.00 97.19 91 ALA A N 1
ATOM 701 C CA . ALA A 1 91 ? 2.003 -12.182 3.300 1.00 97.19 91 ALA A CA 1
ATOM 702 C C . ALA A 1 91 ? 2.601 -12.946 4.493 1.00 97.19 91 ALA A C 1
ATOM 704 O O . ALA A 1 91 ? 1.906 -13.713 5.162 1.00 97.19 91 ALA A O 1
ATOM 705 N N . ASP A 1 92 ? 3.878 -12.709 4.796 1.00 97.06 92 ASP A N 1
ATOM 706 C CA . ASP A 1 92 ? 4.631 -13.517 5.752 1.00 97.06 92 ASP A CA 1
ATOM 707 C C . ASP A 1 92 ? 4.552 -12.974 7.176 1.00 97.06 92 ASP A C 1
ATOM 709 O O . ASP A 1 92 ? 4.488 -13.779 8.107 1.00 97.06 92 ASP A O 1
ATOM 713 N N . LEU A 1 93 ? 4.533 -11.650 7.367 1.00 96.69 93 LEU A N 1
ATOM 714 C CA . LEU A 1 93 ? 4.469 -11.051 8.703 1.00 96.69 93 LEU A CA 1
ATOM 715 C C . LEU A 1 93 ? 3.046 -10.645 9.071 1.00 96.69 93 LEU A C 1
ATOM 717 O O . LEU A 1 93 ? 2.531 -11.101 10.089 1.00 96.69 93 LEU A O 1
ATOM 721 N N . LEU A 1 94 ? 2.392 -9.828 8.238 1.00 96.31 94 LEU A N 1
ATOM 722 C CA . LEU A 1 94 ? 1.023 -9.397 8.524 1.00 96.31 94 LEU A CA 1
ATOM 723 C C . LEU A 1 94 ? 0.013 -10.525 8.327 1.00 96.31 94 LEU A C 1
ATOM 725 O O . LEU A 1 94 ? -1.088 -10.419 8.848 1.00 96.31 94 LEU A O 1
ATOM 729 N N . LYS A 1 95 ? 0.351 -11.612 7.621 1.00 97.94 95 LYS A N 1
ATOM 730 C CA . LYS A 1 95 ? -0.569 -12.722 7.310 1.00 97.94 95 LYS A CA 1
ATOM 731 C C . LYS A 1 95 ? -1.874 -12.228 6.671 1.00 97.94 95 LYS A C 1
ATOM 733 O O . LYS A 1 95 ? -2.957 -12.674 7.048 1.00 97.94 95 LYS A O 1
ATOM 738 N N . ILE A 1 96 ? -1.768 -11.273 5.749 1.00 98.19 96 ILE A N 1
ATOM 739 C CA . ILE A 1 96 ? -2.897 -10.751 4.966 1.00 98.19 96 ILE A CA 1
ATOM 740 C C . ILE A 1 96 ? -2.792 -11.328 3.546 1.00 98.19 96 ILE A C 1
ATOM 742 O O . ILE A 1 96 ? -1.703 -11.296 2.967 1.00 98.19 96 ILE A O 1
ATOM 746 N N . PRO A 1 97 ? -3.883 -11.855 2.960 1.00 97.94 97 PRO A N 1
ATOM 747 C CA . PRO A 1 97 ? -3.903 -12.267 1.561 1.00 97.94 97 PRO A CA 1
ATOM 748 C C . PRO A 1 97 ? -3.511 -11.120 0.622 1.00 97.94 97 PRO A C 1
ATOM 750 O O . PRO A 1 97 ? -4.110 -10.044 0.668 1.00 97.94 97 PRO A O 1
ATOM 753 N N . VAL A 1 98 ? -2.538 -11.372 -0.258 1.00 97.50 98 VAL A N 1
ATOM 754 C CA . VAL A 1 98 ? -2.094 -10.414 -1.280 1.00 97.50 98 VAL A CA 1
ATOM 755 C C . VAL A 1 98 ? -2.475 -10.910 -2.664 1.00 97.50 98 VAL A C 1
ATOM 757 O O . VAL A 1 98 ? -2.239 -12.073 -2.997 1.00 97.50 98 VAL A O 1
ATOM 760 N N . VAL A 1 99 ? -3.019 -10.022 -3.491 1.00 97.25 99 VAL A N 1
ATOM 761 C CA . VAL A 1 99 ? -3.320 -10.308 -4.895 1.00 97.25 99 VAL A CA 1
ATOM 762 C C . VAL A 1 99 ? -2.611 -9.316 -5.803 1.00 97.25 99 VAL A C 1
ATOM 764 O O . VAL A 1 99 ? -2.600 -8.121 -5.537 1.00 97.25 99 VAL A O 1
ATOM 767 N N . CYS A 1 100 ? -2.041 -9.817 -6.897 1.00 97.19 100 CYS A N 1
ATOM 768 C CA . CYS A 1 100 ? -1.453 -8.988 -7.941 1.00 97.19 100 CYS A CA 1
AT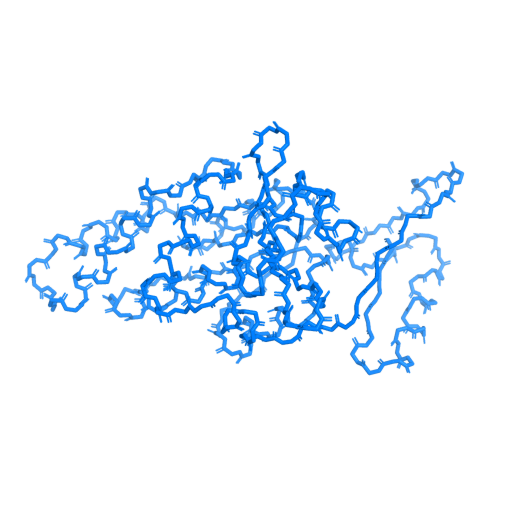OM 769 C C . CYS A 1 100 ? -2.427 -8.841 -9.119 1.00 97.19 100 CYS A C 1
ATOM 771 O O . CYS A 1 100 ? -3.009 -9.838 -9.553 1.00 97.19 100 CYS A O 1
ATOM 773 N N . THR A 1 101 ? -2.590 -7.627 -9.644 1.00 96.81 101 THR A N 1
ATOM 774 C CA . THR A 1 101 ? -3.412 -7.326 -10.829 1.00 96.81 101 THR A CA 1
ATOM 775 C C . THR A 1 101 ? -2.616 -6.571 -11.887 1.00 96.81 101 THR A C 1
ATOM 777 O O . THR A 1 101 ? -1.509 -6.090 -11.629 1.00 96.81 101 THR A O 1
ATOM 780 N N . ASP A 1 102 ? -3.204 -6.430 -13.076 1.00 94.56 102 ASP A N 1
ATOM 781 C CA . ASP A 1 102 ? -2.728 -5.463 -14.065 1.00 94.56 102 ASP A CA 1
ATOM 782 C C . ASP A 1 102 ? -2.694 -4.045 -13.469 1.00 94.56 102 ASP A C 1
ATOM 784 O O . ASP A 1 102 ? -3.385 -3.745 -12.485 1.00 94.56 102 ASP A O 1
ATOM 788 N N . THR A 1 103 ? -1.870 -3.178 -14.058 1.00 90.94 103 THR A N 1
ATOM 789 C CA . THR A 1 103 ? -1.765 -1.777 -13.645 1.00 90.94 103 THR A CA 1
ATOM 790 C C . THR A 1 103 ? -3.022 -0.983 -13.950 1.00 90.94 103 THR A C 1
ATOM 792 O O . THR A 1 103 ? -3.774 -1.284 -14.877 1.00 90.94 103 THR A O 1
ATOM 795 N N . GLY A 1 104 ? -3.214 0.091 -13.190 1.00 90.75 104 GLY A N 1
ATOM 796 C CA . GLY A 1 104 ? -4.349 0.981 -13.336 1.00 90.75 104 GLY A CA 1
ATOM 797 C C . GLY A 1 104 ? -5.457 0.673 -12.339 1.00 90.75 104 GLY A C 1
ATOM 798 O O . GLY A 1 104 ? -5.953 -0.448 -12.210 1.00 90.75 104 GLY A O 1
ATOM 799 N N . VAL A 1 105 ? -5.904 1.735 -11.682 1.00 91.00 105 VAL A N 1
ATOM 800 C CA . VAL A 1 105 ? -6.808 1.733 -10.523 1.00 91.00 105 VAL A CA 1
ATOM 801 C C . VAL A 1 105 ? -8.104 0.958 -10.738 1.00 91.00 105 VAL A C 1
ATOM 803 O O . VAL A 1 105 ? -8.616 0.362 -9.801 1.00 91.00 105 VAL A O 1
ATOM 806 N N . LYS A 1 106 ? -8.601 0.871 -11.977 1.00 94.06 106 LYS A N 1
ATOM 807 C CA . LYS A 1 106 ? -9.783 0.070 -12.323 1.00 94.06 106 LYS A CA 1
ATOM 808 C C . LYS A 1 106 ? -9.594 -1.418 -12.001 1.00 94.06 106 LYS A C 1
ATOM 810 O O . LYS A 1 106 ? -10.514 -2.046 -11.479 1.00 94.06 106 LYS A O 1
ATOM 815 N N . HIS A 1 107 ? -8.426 -1.980 -12.317 1.00 95.94 107 HIS A N 1
ATOM 816 C CA . HIS A 1 107 ? -8.120 -3.388 -12.058 1.00 95.94 107 HIS A CA 1
ATOM 817 C C . HIS A 1 107 ? -7.939 -3.641 -10.562 1.00 95.94 107 HIS A C 1
ATOM 819 O O . HIS A 1 107 ? -8.514 -4.595 -10.032 1.00 95.94 107 HIS A O 1
ATOM 825 N N . LEU A 1 108 ? -7.212 -2.747 -9.881 1.00 96.75 108 LEU A N 1
ATOM 826 C CA . LEU A 1 108 ? -7.009 -2.839 -8.438 1.00 96.75 108 LEU A CA 1
ATOM 827 C C . LEU A 1 108 ? -8.339 -2.743 -7.681 1.00 96.75 108 LEU A C 1
ATOM 829 O O . LEU A 1 108 ? -8.635 -3.604 -6.856 1.00 96.75 108 LEU A O 1
ATOM 833 N N . HIS A 1 109 ? -9.167 -1.748 -8.011 1.00 96.94 109 HIS A N 1
ATOM 834 C CA . HIS A 1 109 ? -10.457 -1.507 -7.368 1.00 96.94 109 HIS A CA 1
ATOM 835 C C . HIS A 1 109 ? -11.396 -2.709 -7.511 1.00 96.94 109 HIS A C 1
ATOM 837 O O . HIS A 1 109 ? -11.936 -3.187 -6.516 1.00 96.94 109 HIS A O 1
ATOM 843 N N . HIS A 1 110 ? -11.537 -3.255 -8.725 1.00 96.94 110 HIS A N 1
ATOM 844 C CA . HIS A 1 110 ? -12.361 -4.446 -8.954 1.00 96.94 110 HIS A CA 1
ATOM 845 C C . HIS A 1 110 ? -11.898 -5.628 -8.097 1.00 96.94 110 HIS A C 1
ATOM 847 O O . HIS A 1 110 ? -12.712 -6.326 -7.498 1.00 96.94 110 HIS A O 1
ATOM 853 N N . ARG A 1 111 ? -10.582 -5.858 -8.006 1.00 97.56 111 ARG A N 1
ATOM 854 C CA . ARG A 1 111 ? -10.052 -6.971 -7.213 1.00 97.56 111 ARG A CA 1
ATOM 855 C C . ARG A 1 111 ? -10.185 -6.736 -5.711 1.00 97.56 111 ARG A C 1
ATOM 857 O O . ARG A 1 111 ? -10.375 -7.700 -4.972 1.00 97.56 111 ARG A O 1
ATOM 864 N N . ALA A 1 112 ? -10.099 -5.484 -5.269 1.00 97.88 112 ALA A N 1
ATOM 865 C CA . ALA A 1 112 ? -10.232 -5.101 -3.868 1.00 97.88 112 ALA A CA 1
AT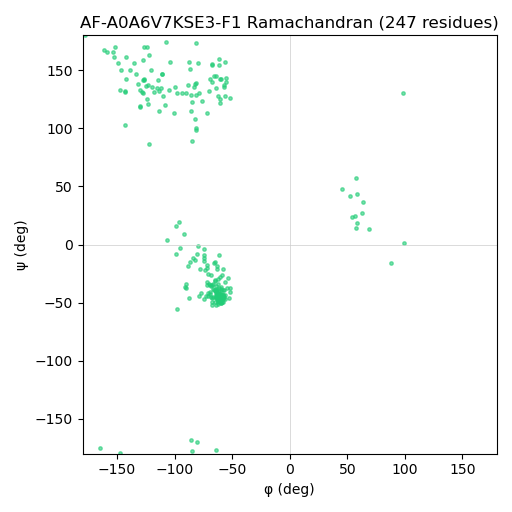OM 866 C C . ALA A 1 112 ? -11.657 -5.337 -3.341 1.00 97.88 112 ALA A C 1
ATOM 868 O O . ALA A 1 112 ? -11.817 -5.756 -2.198 1.00 97.88 112 ALA A O 1
ATOM 869 N N . GLN A 1 113 ? -12.681 -5.168 -4.186 1.00 97.75 113 GLN A N 1
ATOM 870 C CA . GLN A 1 113 ? -14.090 -5.416 -3.843 1.00 97.75 113 GLN A CA 1
ATOM 871 C C . GLN A 1 113 ? -14.424 -6.889 -3.533 1.00 97.75 113 GLN A C 1
ATOM 873 O O . GLN A 1 113 ? -15.480 -7.175 -2.965 1.00 97.75 113 GLN A O 1
ATOM 878 N N . GLU A 1 114 ? -13.549 -7.838 -3.881 1.00 98.00 114 GLU A N 1
ATOM 879 C CA . GLU A 1 114 ? -13.741 -9.251 -3.529 1.00 98.00 114 GLU A CA 1
ATOM 880 C C . GLU A 1 114 ? -13.551 -9.505 -2.021 1.00 98.00 114 GLU A C 1
ATOM 882 O O . GLU A 1 114 ? -14.156 -10.424 -1.459 1.00 98.00 114 GLU A O 1
ATOM 887 N N . PHE A 1 115 ? -12.780 -8.652 -1.343 1.00 98.62 115 PHE A N 1
ATOM 888 C CA . PHE A 1 115 ? -12.556 -8.693 0.102 1.00 98.62 115 PHE A CA 1
ATOM 889 C C . PHE A 1 115 ? -13.624 -7.904 0.862 1.00 98.62 115 PHE A C 1
ATOM 891 O O . PHE A 1 115 ? -14.267 -7.012 0.315 1.00 98.62 115 PHE A O 1
ATOM 898 N N . ASP A 1 116 ? -13.825 -8.219 2.140 1.00 98.75 116 ASP A N 1
ATOM 899 C CA . ASP A 1 116 ? -14.735 -7.450 2.996 1.00 98.75 116 ASP A CA 1
ATOM 900 C C . ASP A 1 116 ? -14.182 -6.052 3.283 1.00 98.75 116 ASP A C 1
ATOM 902 O O . ASP A 1 116 ? -14.954 -5.090 3.352 1.00 98.75 116 ASP A O 1
ATOM 906 N N . ILE A 1 117 ? -12.853 -5.972 3.401 1.00 98.75 117 ILE A N 1
ATOM 907 C CA . ILE A 1 117 ? -12.047 -4.753 3.366 1.00 98.75 117 ILE A CA 1
ATOM 908 C C . ILE A 1 117 ? -10.918 -4.993 2.359 1.00 98.75 117 ILE A C 1
ATOM 910 O O . ILE A 1 117 ? -10.111 -5.908 2.535 1.00 98.75 117 ILE A O 1
ATOM 914 N N . GLY A 1 118 ? -10.857 -4.185 1.307 1.00 98.75 118 GLY A N 1
ATOM 915 C CA . GLY A 1 118 ? -9.824 -4.263 0.279 1.00 98.75 118 GLY A CA 1
ATOM 916 C C . GLY A 1 118 ? -8.939 -3.026 0.302 1.00 98.75 118 GLY A C 1
ATOM 917 O O . GLY A 1 118 ? -9.408 -1.932 0.003 1.00 98.75 118 GLY A O 1
ATOM 918 N N . VAL A 1 119 ? -7.658 -3.193 0.624 1.00 98.75 119 VAL A N 1
ATOM 919 C CA . VAL A 1 119 ? -6.651 -2.123 0.536 1.00 98.75 119 VAL A CA 1
ATOM 920 C C . VAL A 1 119 ? -5.967 -2.214 -0.820 1.00 98.75 119 VAL A C 1
ATOM 922 O O . VAL A 1 119 ? -5.500 -3.292 -1.191 1.00 98.75 119 VAL A O 1
ATOM 925 N N . TYR A 1 120 ? -5.862 -1.114 -1.560 1.00 98.50 120 TYR A N 1
ATOM 926 C CA . TYR A 1 120 ? -5.089 -1.108 -2.798 1.00 98.50 120 TYR A CA 1
ATOM 927 C C . TYR A 1 120 ? -4.357 0.209 -3.003 1.00 98.50 120 TYR A C 1
ATOM 929 O O . TYR A 1 120 ? -4.951 1.275 -2.897 1.00 98.50 120 TYR A O 1
ATOM 937 N N . PHE A 1 121 ? -3.071 0.124 -3.332 1.00 98.31 121 PHE A N 1
ATOM 938 C CA . PHE A 1 121 ? -2.260 1.263 -3.748 1.00 98.31 121 PHE A CA 1
ATOM 939 C C . PHE A 1 121 ? -1.305 0.825 -4.852 1.00 98.31 121 PHE A C 1
ATOM 941 O O . PHE A 1 121 ? -0.749 -0.275 -4.826 1.00 98.31 121 PHE A O 1
ATOM 948 N N . GLU A 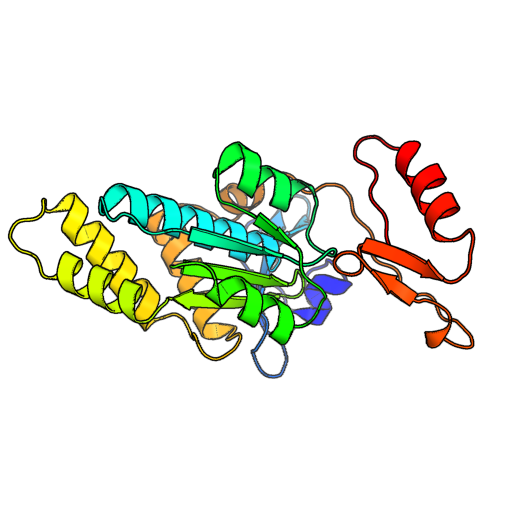1 122 ? -1.085 1.706 -5.816 1.00 97.19 122 GLU A N 1
ATOM 949 C CA . GLU A 1 122 ? 0.053 1.623 -6.717 1.00 97.19 122 GLU A CA 1
ATOM 950 C C . GLU A 1 122 ? 1.264 2.323 -6.084 1.00 97.19 122 GLU A C 1
ATOM 952 O O . GLU A 1 122 ? 1.136 3.295 -5.340 1.00 97.19 122 GLU A O 1
ATOM 957 N N . ALA A 1 123 ? 2.479 1.882 -6.422 1.00 95.62 123 ALA A N 1
ATOM 958 C CA . ALA A 1 123 ? 3.715 2.454 -5.878 1.00 95.62 123 ALA A CA 1
ATOM 959 C C . ALA A 1 123 ? 3.924 3.948 -6.219 1.00 95.62 123 ALA A C 1
ATOM 961 O O . ALA A 1 123 ? 4.847 4.573 -5.708 1.00 95.62 123 ALA A O 1
ATOM 962 N N . ASN A 1 124 ? 3.112 4.535 -7.101 1.00 95.50 124 ASN A N 1
ATOM 963 C CA . ASN A 1 124 ? 3.106 5.973 -7.393 1.00 95.50 124 ASN A CA 1
ATOM 964 C C . ASN A 1 124 ? 2.333 6.809 -6.352 1.00 95.50 124 ASN A C 1
ATOM 966 O O . ASN A 1 124 ? 2.414 8.033 -6.406 1.00 95.50 124 ASN A O 1
ATOM 970 N N . GLY A 1 125 ? 1.628 6.168 -5.414 1.00 97.25 125 GLY A N 1
ATOM 971 C CA . GLY A 1 125 ? 0.846 6.837 -4.377 1.00 97.25 125 GLY A CA 1
ATOM 972 C C . GLY A 1 125 ? -0.654 6.932 -4.652 1.00 97.25 125 GLY A C 1
ATOM 973 O O . GLY A 1 125 ? -1.348 7.504 -3.822 1.00 97.25 125 GLY A O 1
ATOM 974 N N . HIS A 1 126 ? -1.160 6.399 -5.771 1.00 97.94 126 HIS A N 1
ATOM 975 C CA . HIS A 1 126 ? -2.600 6.344 -6.038 1.00 97.94 126 HIS A CA 1
ATOM 976 C C . HIS A 1 126 ? -3.178 5.094 -5.377 1.00 97.94 126 HIS A C 1
ATOM 978 O O . HIS A 1 126 ? -2.774 3.972 -5.696 1.00 97.94 126 HIS A O 1
ATOM 984 N N . GLY A 1 127 ? -4.155 5.258 -4.496 1.00 98.06 127 GLY A N 1
ATOM 985 C CA . GLY A 1 127 ? -4.855 4.135 -3.892 1.00 98.06 127 GLY A CA 1
ATOM 986 C C . GLY A 1 127 ? -5.957 4.576 -2.952 1.00 98.06 127 GLY A C 1
ATOM 987 O O . GLY A 1 127 ? -6.212 5.761 -2.817 1.00 98.06 127 GLY A O 1
ATOM 988 N N . TH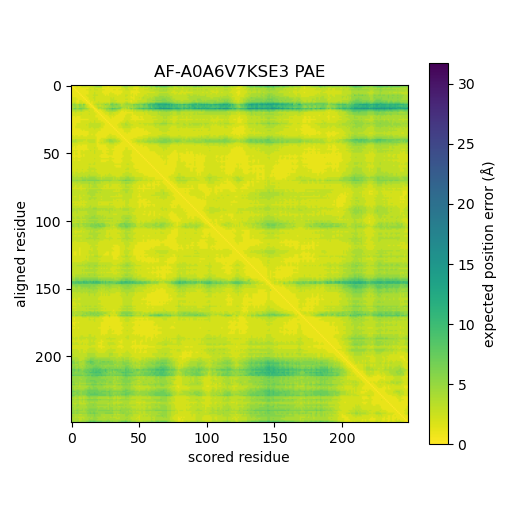R A 1 128 ? -6.646 3.610 -2.360 1.00 98.50 128 THR A N 1
ATOM 989 C CA . THR A 1 128 ? -7.608 3.837 -1.275 1.00 98.50 128 THR A CA 1
ATOM 990 C C . THR A 1 128 ? -7.925 2.497 -0.592 1.00 98.50 128 THR A C 1
ATOM 992 O O . THR A 1 128 ? -7.346 1.448 -0.906 1.00 98.50 128 THR A O 1
ATOM 995 N N . VAL A 1 129 ? -8.862 2.511 0.354 1.00 98.75 129 VAL A N 1
ATOM 996 C CA . VAL A 1 129 ? -9.442 1.323 0.981 1.00 98.75 129 VAL A CA 1
ATOM 997 C C . VAL A 1 129 ? -10.936 1.275 0.689 1.00 98.75 129 VAL A C 1
ATOM 999 O O . VAL A 1 129 ? -11.653 2.250 0.900 1.00 98.75 129 VAL A O 1
ATOM 1002 N N . VAL A 1 130 ? -11.421 0.120 0.242 1.00 98.56 130 VAL A N 1
ATOM 1003 C CA . VAL A 1 130 ? -12.845 -0.125 -0.020 1.00 98.56 130 VAL A CA 1
ATOM 1004 C C . VAL A 1 130 ? -13.422 -1.108 0.986 1.00 98.56 130 VAL A C 1
ATOM 1006 O O . VAL A 1 130 ? -12.746 -2.039 1.426 1.00 98.56 130 VAL A O 1
ATOM 1009 N N . PHE A 1 131 ? -14.692 -0.917 1.330 1.00 98.69 131 PHE A N 1
ATOM 1010 C CA . PHE A 1 131 ? -15.417 -1.757 2.275 1.00 98.69 131 PHE A CA 1
ATOM 1011 C C . PHE A 1 131 ? -16.689 -2.276 1.612 1.00 98.69 131 PHE A C 1
ATOM 1013 O O . PHE A 1 131 ? -17.425 -1.517 0.975 1.00 98.69 131 PHE A O 1
ATOM 1020 N N . LYS A 1 132 ? -17.011 -3.561 1.793 1.00 98.38 132 LYS A N 1
ATOM 1021 C CA . LYS A 1 132 ? -18.326 -4.054 1.359 1.00 98.38 132 LYS A CA 1
ATOM 1022 C C . LYS A 1 132 ? -19.436 -3.369 2.167 1.00 98.38 132 LYS A C 1
ATOM 1024 O O . LYS A 1 132 ? -19.282 -3.185 3.378 1.00 98.38 132 LYS A O 1
ATOM 1029 N N . PRO A 1 133 ? -20.603 -3.084 1.559 1.00 98.25 133 PRO A N 1
ATOM 1030 C CA . PRO A 1 133 ? -21.732 -2.492 2.278 1.00 98.25 133 PRO A CA 1
ATOM 1031 C C . PRO A 1 133 ? -22.160 -3.291 3.520 1.00 98.25 133 PRO A C 1
ATOM 1033 O O . PRO A 1 133 ? -22.486 -2.707 4.554 1.00 98.25 133 PRO A O 1
ATOM 1036 N N . SER A 1 134 ? -22.110 -4.626 3.449 1.00 98.19 134 SER A N 1
ATOM 1037 C CA . SER A 1 134 ? -22.379 -5.511 4.590 1.00 98.19 134 SER A CA 1
ATOM 1038 C C . SER A 1 134 ? -21.372 -5.315 5.724 1.00 98.19 134 SER A C 1
ATOM 1040 O O . SER A 1 134 ? -21.773 -5.210 6.879 1.00 98.19 134 SER A O 1
ATOM 1042 N N . THR A 1 135 ? -20.084 -5.192 5.399 1.00 98.56 135 THR A N 1
ATOM 1043 C CA . THR A 1 135 ? -19.000 -4.963 6.363 1.00 98.56 135 THR A CA 1
ATOM 1044 C C . THR A 1 135 ? -19.158 -3.627 7.077 1.00 98.56 135 THR A C 1
ATOM 1046 O O . THR A 1 135 ? -19.028 -3.567 8.298 1.00 98.56 135 THR A O 1
ATOM 1049 N N . ILE A 1 136 ? -19.507 -2.564 6.342 1.00 98.56 136 ILE A N 1
ATOM 1050 C CA . ILE A 1 136 ? -19.780 -1.240 6.925 1.00 98.56 136 ILE A CA 1
ATOM 1051 C C . ILE A 1 136 ? -20.902 -1.342 7.963 1.00 98.56 136 ILE A C 1
ATOM 1053 O O . ILE A 1 136 ? -20.768 -0.822 9.072 1.00 98.56 136 ILE A O 1
ATOM 1057 N N . LYS A 1 137 ? -21.997 -2.034 7.623 1.00 98.44 137 LYS A N 1
ATOM 1058 C CA . LYS A 1 137 ? -23.121 -2.248 8.540 1.00 98.44 137 LYS A CA 1
ATOM 1059 C C . LYS A 1 137 ? -22.677 -3.000 9.798 1.00 98.44 137 LYS A C 1
ATOM 1061 O O . LYS A 1 137 ? -22.918 -2.512 10.898 1.00 98.44 137 LYS A O 1
ATOM 1066 N N . THR A 1 138 ? -21.972 -4.120 9.642 1.00 98.50 138 THR A N 1
ATOM 1067 C CA . THR A 1 138 ? -21.459 -4.924 10.764 1.00 98.50 138 THR A CA 1
ATOM 1068 C C . THR A 1 138 ? -20.548 -4.116 11.691 1.00 98.50 138 THR A C 1
ATOM 1070 O O . THR A 1 138 ? -20.697 -4.188 12.909 1.00 98.50 138 THR A O 1
ATOM 1073 N N . ILE A 1 139 ? -19.637 -3.309 11.138 1.00 98.69 139 ILE A N 1
ATOM 1074 C CA . ILE A 1 139 ? -18.733 -2.454 11.921 1.00 98.69 139 ILE A CA 1
ATOM 1075 C C . ILE A 1 139 ? -19.523 -1.411 12.722 1.00 98.69 139 ILE A C 1
ATOM 1077 O O . ILE A 1 139 ? -19.289 -1.250 13.920 1.00 98.69 139 ILE A O 1
ATOM 1081 N N . LYS A 1 140 ? -20.482 -0.724 12.087 1.00 98.25 140 LYS A N 1
ATOM 1082 C CA . LYS A 1 140 ? -21.296 0.311 12.748 1.00 98.25 140 LYS A CA 1
ATOM 1083 C C . LYS A 1 140 ? -22.194 -0.274 13.842 1.00 98.25 140 LYS A C 1
ATOM 1085 O O . LYS A 1 140 ? -22.312 0.320 14.910 1.00 98.25 140 LYS A O 1
ATOM 1090 N N . GLU A 1 141 ? -22.772 -1.452 13.617 1.00 98.06 141 GLU A N 1
ATOM 1091 C CA . GLU A 1 141 ? -23.547 -2.173 14.634 1.00 98.06 141 GLU A CA 1
ATOM 1092 C C . GLU A 1 141 ? -22.673 -2.577 15.827 1.00 98.06 141 GLU A C 1
ATOM 1094 O O . GLU A 1 141 ? -23.059 -2.352 16.973 1.00 98.06 141 GLU A O 1
ATOM 1099 N N . ALA A 1 142 ? -21.471 -3.105 15.581 1.00 98.12 142 ALA A N 1
ATOM 1100 C CA . ALA A 1 142 ? -20.534 -3.477 16.639 1.00 98.12 142 ALA A CA 1
ATOM 1101 C C . ALA A 1 142 ? -20.058 -2.264 17.458 1.00 98.12 142 ALA A C 1
ATOM 1103 O O . ALA A 1 142 ? -19.980 -2.343 18.684 1.00 98.12 142 ALA A O 1
ATOM 1104 N N . ALA A 1 143 ? -19.812 -1.122 16.812 1.00 97.44 143 ALA A N 1
ATOM 1105 C CA . ALA A 1 143 ? -19.426 0.119 17.485 1.00 97.44 143 ALA A CA 1
ATOM 1106 C C . ALA A 1 143 ? -20.507 0.644 18.453 1.00 97.44 143 ALA A C 1
ATOM 1108 O O . ALA A 1 143 ? -20.182 1.273 19.458 1.00 97.44 143 ALA A O 1
ATOM 1109 N N . GLY A 1 144 ? -21.788 0.372 18.179 1.00 95.38 144 GLY A N 1
ATOM 1110 C CA . GLY A 1 144 ? -22.915 0.742 19.043 1.00 95.38 144 GLY A CA 1
ATOM 1111 C C . GLY A 1 144 ? -23.377 -0.355 20.008 1.00 95.38 144 GLY A C 1
ATOM 1112 O O . GLY A 1 144 ? -24.300 -0.132 20.791 1.00 95.38 144 GLY A O 1
ATOM 1113 N N . ASN A 1 145 ? -22.781 -1.550 19.964 1.00 95.75 145 ASN A N 1
ATOM 1114 C CA . ASN A 1 145 ? -23.288 -2.700 20.706 1.00 95.75 145 ASN A CA 1
ATOM 1115 C C . ASN A 1 145 ? -22.828 -2.676 22.174 1.00 95.75 145 ASN A C 1
ATOM 1117 O O . ASN A 1 145 ? -21.671 -2.957 22.498 1.00 95.75 145 ASN A O 1
ATOM 1121 N N . ALA A 1 146 ? -23.763 -2.382 23.081 1.00 94.50 146 ALA A N 1
ATOM 1122 C CA . ALA A 1 146 ? -23.517 -2.349 24.523 1.00 94.50 146 ALA A CA 1
ATOM 1123 C C . ALA A 1 146 ? -23.110 -3.714 25.115 1.00 94.50 146 ALA A C 1
ATOM 1125 O O . ALA A 1 146 ? -22.488 -3.744 26.174 1.00 94.50 146 ALA A O 1
ATOM 1126 N N . ASN A 1 147 ? -23.422 -4.821 24.429 1.00 95.56 147 ASN A N 1
ATOM 1127 C CA . ASN A 1 147 ? -23.114 -6.178 24.886 1.00 95.56 147 ASN A CA 1
ATOM 1128 C C . ASN A 1 147 ? -21.674 -6.617 24.572 1.00 95.56 147 ASN A C 1
ATOM 1130 O O . ASN A 1 147 ? -21.227 -7.640 25.088 1.00 95.56 147 ASN A O 1
ATOM 1134 N N . LEU A 1 148 ? -20.948 -5.888 23.716 1.00 96.12 148 LEU A N 1
ATOM 1135 C CA . LEU A 1 148 ? -19.529 -6.143 23.470 1.00 96.12 148 LEU A CA 1
ATOM 1136 C C . LEU A 1 148 ? -18.669 -5.538 24.583 1.00 96.12 148 LEU A C 1
ATOM 1138 O O . LEU A 1 148 ? -19.061 -4.575 25.246 1.00 96.12 148 LEU A O 1
ATOM 1142 N N . THR A 1 149 ? -17.463 -6.082 24.760 1.00 97.25 149 THR A N 1
ATOM 1143 C CA . THR A 1 149 ? -16.479 -5.480 25.666 1.00 97.25 149 THR A CA 1
ATOM 1144 C C . THR A 1 149 ? -16.119 -4.065 25.197 1.00 97.25 149 THR A C 1
ATOM 1146 O O . THR A 1 149 ? -16.196 -3.755 24.005 1.00 97.25 149 THR A O 1
ATOM 1149 N N . GLU A 1 150 ? -15.677 -3.210 26.123 1.00 96.94 150 GLU A N 1
ATOM 1150 C CA . GLU A 1 150 ? -15.225 -1.854 25.782 1.00 96.94 150 GLU A CA 1
ATOM 1151 C C . GLU A 1 150 ? -14.091 -1.871 24.746 1.00 96.94 150 GLU A C 1
ATOM 1153 O O . GLU A 1 150 ? -14.095 -1.071 23.815 1.00 96.94 150 GLU A O 1
ATOM 1158 N N . ALA A 1 151 ? -13.157 -2.822 24.853 1.00 96.94 151 ALA A N 1
ATOM 1159 C CA . ALA A 1 151 ? -12.067 -2.978 23.894 1.00 96.94 151 ALA A CA 1
ATOM 1160 C C . ALA A 1 151 ? -12.581 -3.300 22.481 1.00 96.94 151 ALA A C 1
ATOM 1162 O O . ALA A 1 151 ? -12.214 -2.612 21.526 1.00 96.94 151 ALA A O 1
ATOM 1163 N N . ASN A 1 152 ? -13.475 -4.286 22.350 1.00 98.12 152 ASN A N 1
ATOM 1164 C CA . ASN A 1 152 ? -14.062 -4.663 21.062 1.00 98.12 152 ASN A CA 1
ATOM 1165 C C . ASN A 1 152 ? -14.865 -3.509 20.453 1.00 98.12 152 ASN A C 1
ATOM 1167 O O . ASN A 1 152 ? -14.720 -3.201 19.269 1.00 98.12 152 ASN A O 1
ATOM 1171 N N . ARG A 1 153 ? -15.678 -2.836 21.274 1.00 98.06 153 ARG A N 1
ATOM 1172 C CA . ARG A 1 153 ? -16.477 -1.683 20.852 1.00 98.06 153 ARG A CA 1
ATOM 1173 C C . ARG A 1 153 ? -15.596 -0.515 20.411 1.00 98.06 153 ARG A C 1
ATOM 1175 O O . ARG A 1 153 ? -15.857 0.080 19.371 1.00 98.06 153 ARG A O 1
ATOM 1182 N N . SER A 1 154 ? -14.531 -0.217 21.154 1.00 98.19 154 SER A N 1
ATOM 1183 C CA . SER A 1 154 ? -13.570 0.837 20.811 1.00 98.19 154 SER A CA 1
ATOM 1184 C C . SER A 1 154 ? -12.849 0.545 19.491 1.00 98.19 154 SER A C 1
ATOM 1186 O O . SER A 1 154 ? -12.700 1.440 18.658 1.00 98.19 154 SER A O 1
ATOM 1188 N N . ALA A 1 155 ? -12.447 -0.707 19.254 1.00 98.50 155 ALA A N 1
ATOM 1189 C CA . ALA A 1 155 ? -11.844 -1.116 17.986 1.00 98.50 155 ALA A CA 1
ATOM 1190 C C . ALA A 1 155 ? -12.829 -0.978 16.811 1.00 98.50 155 ALA A C 1
ATOM 1192 O O . ALA A 1 155 ? -12.477 -0.405 15.780 1.00 98.50 155 ALA A O 1
ATOM 1193 N N . ALA A 1 156 ? -14.081 -1.410 16.989 1.00 98.56 156 ALA A N 1
ATOM 1194 C CA . ALA A 1 156 ? -15.135 -1.225 15.993 1.00 98.56 156 ALA A CA 1
ATOM 1195 C C . ALA A 1 156 ? -15.446 0.261 15.733 1.00 98.56 156 ALA A C 1
ATOM 1197 O O . ALA A 1 156 ? -15.630 0.658 14.585 1.00 98.56 156 ALA A O 1
ATOM 1198 N N . ALA A 1 157 ? -15.439 1.105 16.768 1.00 98.50 157 ALA A N 1
ATOM 1199 C CA . ALA A 1 157 ? -15.619 2.548 16.618 1.00 98.50 157 ALA A CA 1
ATOM 1200 C C . ALA A 1 157 ? -14.478 3.185 15.808 1.00 98.50 157 ALA A C 1
ATOM 1202 O O . ALA A 1 157 ? -14.740 4.000 14.928 1.00 98.50 157 ALA A O 1
ATOM 1203 N N . LYS A 1 158 ? -13.224 2.766 16.027 1.00 98.62 158 LYS A N 1
ATOM 1204 C CA . LYS A 1 158 ? -12.078 3.212 15.212 1.00 98.62 158 LYS A CA 1
ATOM 1205 C C . LYS A 1 158 ? -12.191 2.757 13.757 1.00 98.62 158 LYS A C 1
ATOM 1207 O O . LYS A 1 158 ? -11.896 3.547 12.866 1.00 98.62 158 LYS A O 1
ATOM 1212 N N . LEU A 1 159 ? -12.657 1.529 13.503 1.00 98.69 159 LEU A N 1
ATOM 1213 C CA . LEU A 1 159 ? -12.966 1.065 12.142 1.00 98.69 159 LEU A CA 1
ATOM 1214 C C . LEU A 1 159 ? -14.061 1.922 11.493 1.00 98.69 159 LEU A C 1
ATOM 1216 O O . LEU A 1 159 ? -13.928 2.300 10.333 1.00 98.69 159 LEU A O 1
ATOM 1220 N N . ALA A 1 160 ? -15.118 2.266 12.235 1.00 98.50 160 ALA A N 1
ATOM 1221 C CA . ALA A 1 160 ? -16.172 3.151 11.744 1.00 98.50 160 ALA A CA 1
ATOM 1222 C C . ALA A 1 160 ? -15.622 4.542 11.390 1.00 98.50 160 ALA A C 1
ATOM 1224 O O . ALA A 1 160 ? -15.905 5.046 10.309 1.00 98.50 160 ALA A O 1
ATOM 1225 N N . SER A 1 161 ? -14.768 5.123 12.238 1.00 98.38 161 SER A N 1
ATOM 1226 C CA . SER A 1 161 ? -14.110 6.399 11.935 1.00 98.38 161 SER A CA 1
ATOM 1227 C C . SER A 1 161 ? -13.166 6.308 10.734 1.00 98.38 161 SER A C 1
ATOM 1229 O O . SER A 1 161 ? -13.103 7.247 9.950 1.00 98.38 161 SER A O 1
ATOM 1231 N N . PHE A 1 162 ? -12.467 5.183 10.544 1.00 98.56 162 PHE A N 1
ATOM 1232 C CA . PHE A 1 162 ? -11.652 4.954 9.347 1.00 98.56 162 PHE A CA 1
ATOM 1233 C C . PHE A 1 162 ? -12.516 5.025 8.078 1.00 98.56 162 PHE A C 1
ATOM 1235 O O . PHE A 1 162 ? -12.144 5.698 7.119 1.00 98.56 162 PHE A O 1
ATOM 1242 N N . ILE A 1 163 ? -13.686 4.374 8.094 1.00 98.31 163 ILE A N 1
ATOM 1243 C CA . ILE A 1 163 ? -14.656 4.379 6.985 1.00 98.31 163 ILE A CA 1
ATOM 1244 C C . ILE A 1 163 ? -15.141 5.797 6.658 1.00 98.31 163 ILE A C 1
ATOM 1246 O O . ILE A 1 163 ? -15.371 6.099 5.490 1.00 98.31 163 ILE A O 1
ATOM 1250 N N . ASP A 1 164 ? -15.307 6.652 7.667 1.00 97.25 164 ASP A N 1
ATOM 1251 C CA . ASP A 1 164 ? -15.807 8.016 7.472 1.00 97.25 164 ASP A CA 1
ATOM 1252 C C . ASP A 1 164 ? -14.723 8.977 6.933 1.00 97.25 164 ASP A C 1
ATOM 1254 O O . ASP A 1 164 ? -15.059 10.010 6.357 1.00 97.25 164 ASP A O 1
ATOM 1258 N N . VAL A 1 165 ? -13.432 8.651 7.095 1.00 97.88 165 VAL A N 1
ATOM 1259 C CA . VAL A 1 165 ? -12.310 9.456 6.568 1.00 97.88 165 VAL A CA 1
ATOM 1260 C C . VAL A 1 165 ? -11.912 9.021 5.159 1.00 97.88 165 VAL A C 1
ATOM 1262 O O . VAL A 1 165 ? -11.556 9.869 4.341 1.00 97.88 165 VAL A O 1
ATOM 1265 N N . VAL A 1 166 ? -11.947 7.717 4.872 1.00 97.88 166 VAL A N 1
ATOM 1266 C CA . VAL A 1 166 ? -11.485 7.163 3.594 1.00 97.88 166 VAL A CA 1
ATOM 1267 C C . VAL A 1 166 ? -12.411 7.527 2.430 1.00 97.88 166 VAL A C 1
ATOM 1269 O O . VAL A 1 166 ? -13.627 7.332 2.485 1.00 97.88 166 VAL A O 1
ATOM 1272 N N . ASN A 1 167 ? -11.835 7.995 1.324 1.00 97.88 167 ASN A N 1
ATOM 1273 C CA . ASN A 1 167 ? -12.575 8.170 0.079 1.00 97.88 167 ASN A CA 1
ATOM 1274 C C . ASN A 1 167 ? -12.698 6.832 -0.667 1.00 97.88 167 ASN A C 1
ATOM 1276 O O . ASN A 1 167 ? -11.794 6.413 -1.383 1.00 97.88 167 ASN A O 1
ATOM 1280 N N . GLN A 1 168 ? -13.837 6.152 -0.531 1.00 95.75 168 GLN A N 1
ATOM 1281 C CA . GLN A 1 168 ? -14.062 4.849 -1.181 1.00 95.75 168 GLN A CA 1
ATOM 1282 C C . GLN A 1 168 ? -14.331 4.936 -2.699 1.00 95.75 168 GLN A C 1
ATOM 1284 O O . GLN A 1 168 ? -14.502 3.899 -3.343 1.00 95.75 168 GLN A O 1
ATOM 1289 N N . THR A 1 169 ? -14.409 6.141 -3.279 1.00 91.81 169 THR A N 1
ATOM 1290 C CA . THR A 1 169 ? -14.780 6.339 -4.695 1.00 91.81 169 THR A CA 1
ATOM 1291 C C . THR A 1 169 ? -13.568 6.268 -5.621 1.00 91.81 169 THR A C 1
ATOM 1293 O O . THR A 1 169 ? -13.622 5.630 -6.671 1.00 91.81 169 THR A O 1
ATOM 1296 N N . VAL A 1 170 ? -12.483 6.943 -5.247 1.00 91.44 170 VAL A N 1
ATOM 1297 C CA . VAL A 1 170 ? -11.233 7.062 -6.011 1.00 91.44 170 VAL A CA 1
ATOM 1298 C C . VAL A 1 170 ? -10.106 7.440 -5.047 1.00 91.44 170 VAL A C 1
ATOM 1300 O O . VAL A 1 170 ? -10.392 7.826 -3.913 1.00 91.44 170 VAL A O 1
ATOM 1303 N N . GLY A 1 171 ? -8.847 7.313 -5.476 1.00 90.06 171 GLY A N 1
ATOM 1304 C CA . GLY A 1 171 ? -7.720 7.793 -4.683 1.00 90.06 171 GLY A CA 1
ATOM 1305 C C . GLY A 1 171 ? -7.835 9.281 -4.367 1.00 90.06 171 GLY A C 1
ATOM 1306 O O . GLY A 1 171 ? -8.242 10.080 -5.212 1.00 90.06 171 GLY A O 1
ATOM 1307 N N . ASP A 1 172 ? -7.524 9.624 -3.122 1.00 98.00 172 ASP A N 1
ATOM 1308 C CA . ASP A 1 172 ? -7.679 10.962 -2.562 1.00 98.00 172 ASP A CA 1
ATOM 1309 C C . ASP A 1 172 ? -6.501 11.220 -1.630 1.00 98.00 172 ASP A C 1
ATOM 1311 O O . ASP A 1 172 ? -6.447 10.737 -0.497 1.00 98.00 172 ASP A O 1
ATOM 1315 N N . ALA A 1 173 ? -5.544 12.005 -2.118 1.00 98.44 173 ALA A N 1
ATOM 1316 C CA . ALA A 1 173 ? -4.286 12.244 -1.430 1.00 98.44 173 ALA A CA 1
ATOM 1317 C C . ALA A 1 173 ? -4.468 12.897 -0.052 1.00 98.44 173 ALA A C 1
ATOM 1319 O O . ALA A 1 173 ? -3.628 12.714 0.832 1.00 98.44 173 ALA A O 1
ATOM 1320 N N . LEU A 1 174 ? -5.539 13.674 0.144 1.00 98.38 174 LEU A N 1
ATOM 1321 C CA . LEU A 1 174 ? -5.823 14.337 1.417 1.00 98.38 174 LEU A CA 1
ATOM 1322 C C . LEU A 1 174 ? -6.432 13.352 2.411 1.00 98.38 174 LEU A C 1
ATOM 1324 O O . LEU A 1 174 ? -6.007 13.320 3.568 1.00 98.38 174 LEU A O 1
ATOM 1328 N N . SER A 1 175 ? -7.383 12.535 1.957 1.00 98.62 175 SER A N 1
ATOM 1329 C CA . SER A 1 175 ? -7.946 11.433 2.739 1.00 98.62 175 SER A CA 1
ATOM 1330 C C . SER A 1 175 ? -6.846 10.460 3.176 1.00 98.62 175 SER A C 1
ATOM 1332 O O . SER A 1 175 ? -6.692 10.194 4.370 1.00 98.62 175 SER A O 1
ATOM 1334 N N . ASP A 1 176 ? -6.001 10.027 2.241 1.00 98.69 176 ASP A N 1
ATOM 1335 C CA . ASP A 1 176 ? -4.887 9.118 2.505 1.00 98.69 176 ASP A CA 1
ATOM 1336 C C . ASP A 1 176 ? -3.865 9.723 3.475 1.00 98.69 176 ASP A C 1
ATOM 1338 O O . ASP A 1 176 ? -3.422 9.051 4.407 1.00 98.69 176 ASP A O 1
ATOM 1342 N N . MET A 1 177 ? -3.518 11.007 3.316 1.00 98.62 177 MET A N 1
ATOM 1343 C CA . MET A 1 177 ? -2.642 11.718 4.254 1.00 98.62 177 MET A CA 1
ATOM 1344 C C . MET A 1 177 ? -3.236 11.737 5.670 1.00 98.62 177 MET A C 1
ATOM 1346 O O . MET A 1 177 ? -2.530 11.446 6.636 1.00 98.62 177 MET A O 1
ATOM 1350 N N . LEU A 1 178 ? -4.529 12.047 5.817 1.00 98.69 178 LEU A N 1
ATOM 1351 C CA . LEU A 1 178 ? -5.197 12.054 7.123 1.00 98.69 178 LEU A CA 1
ATOM 1352 C C . LEU A 1 178 ? -5.207 10.661 7.761 1.00 98.69 178 LEU A C 1
ATOM 1354 O O . LEU A 1 178 ? -4.940 10.542 8.959 1.00 98.69 178 LEU A O 1
ATOM 1358 N N . LEU A 1 179 ? -5.460 9.613 6.973 1.00 98.75 179 LEU A N 1
ATOM 1359 C CA . LEU A 1 179 ? -5.387 8.229 7.441 1.00 98.75 179 LEU A CA 1
ATOM 1360 C C . LEU A 1 179 ? -3.971 7.870 7.897 1.00 98.75 179 LEU A C 1
ATOM 1362 O O . LEU A 1 179 ? -3.808 7.338 8.993 1.00 98.75 179 LEU A O 1
ATOM 1366 N N . VAL A 1 180 ? -2.940 8.193 7.112 1.00 98.81 180 VAL A N 1
ATOM 1367 C CA . VAL A 1 180 ? -1.540 7.935 7.486 1.00 98.81 180 VAL A CA 1
ATOM 1368 C C . VAL A 1 180 ? -1.189 8.638 8.796 1.00 98.81 180 VAL A C 1
ATOM 1370 O O . VAL A 1 180 ? -0.681 7.989 9.712 1.00 98.81 180 VAL A O 1
ATOM 1373 N N . GLU A 1 181 ? -1.487 9.931 8.934 1.00 98.62 181 GLU A N 1
ATOM 1374 C CA . GLU A 1 181 ? -1.191 10.678 10.163 1.00 98.62 181 GLU A CA 1
ATOM 1375 C C . GLU A 1 181 ? -1.951 10.120 11.376 1.00 98.62 181 GLU A C 1
ATOM 1377 O O . GLU A 1 181 ? -1.360 9.952 12.447 1.00 98.62 181 GLU A O 1
ATOM 1382 N N . ALA A 1 182 ? -3.230 9.762 11.213 1.00 98.50 182 ALA A N 1
ATOM 1383 C CA . ALA A 1 182 ? -4.035 9.163 12.276 1.00 98.50 182 ALA A CA 1
ATOM 1384 C C . ALA A 1 182 ? -3.494 7.792 12.711 1.00 98.50 182 ALA A C 1
ATOM 1386 O O . ALA A 1 182 ? -3.402 7.516 13.909 1.00 98.50 182 ALA A O 1
ATOM 1387 N N . VAL A 1 183 ? -3.093 6.944 11.758 1.00 98.75 183 VAL A N 1
ATOM 1388 C CA . VAL A 1 183 ? -2.528 5.620 12.047 1.00 98.75 183 VAL A CA 1
ATO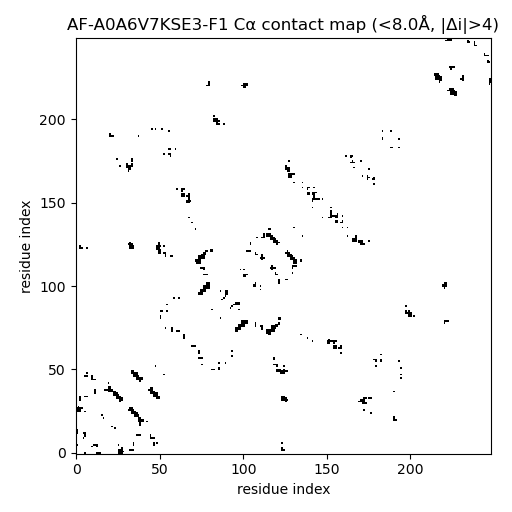M 1389 C C . VAL A 1 183 ? -1.163 5.738 12.718 1.00 98.75 183 VAL A C 1
ATOM 1391 O O . VAL A 1 183 ? -0.928 5.075 13.728 1.00 98.75 183 VAL A O 1
ATOM 1394 N N . LEU A 1 184 ? -0.271 6.600 12.225 1.00 98.62 184 LEU A N 1
ATOM 1395 C CA . LEU A 1 184 ? 1.031 6.830 12.863 1.00 98.62 184 LEU A CA 1
ATOM 1396 C C . LEU A 1 184 ? 0.866 7.328 14.301 1.00 98.62 184 LEU A C 1
ATOM 1398 O O . LEU A 1 184 ? 1.534 6.816 15.201 1.00 98.62 184 LEU A O 1
ATOM 1402 N N . TYR A 1 185 ? -0.061 8.263 14.531 1.00 98.38 185 TYR A N 1
ATOM 1403 C CA . TYR A 1 185 ? -0.394 8.738 15.873 1.00 98.38 185 TYR A CA 1
ATOM 1404 C C . TYR A 1 185 ? -0.915 7.604 16.764 1.00 98.38 185 TYR A C 1
ATOM 1406 O O . TYR A 1 185 ? -0.397 7.401 17.861 1.00 98.38 185 TYR A O 1
ATOM 1414 N N . ALA A 1 186 ? -1.883 6.817 16.283 1.00 98.00 186 ALA A N 1
ATOM 1415 C CA . ALA A 1 186 ? -2.468 5.711 17.040 1.00 98.00 186 ALA A CA 1
ATOM 1416 C C . ALA A 1 186 ? -1.447 4.618 17.395 1.00 98.00 186 ALA A C 1
ATOM 1418 O O . ALA A 1 186 ? -1.543 4.014 18.463 1.00 98.00 186 ALA A O 1
ATOM 1419 N N . LYS A 1 187 ? -0.469 4.370 16.517 1.00 97.56 187 LYS A N 1
ATOM 1420 C CA . LYS A 1 187 ? 0.613 3.400 16.741 1.00 97.56 187 LYS A CA 1
ATOM 1421 C C . LYS A 1 187 ? 1.785 3.972 17.547 1.00 97.56 187 LYS A C 1
ATOM 1423 O O . LYS A 1 187 ? 2.661 3.209 17.946 1.00 97.56 187 LYS A O 1
ATOM 1428 N N . GLY A 1 188 ? 1.834 5.289 17.760 1.00 98.06 188 GLY A N 1
ATOM 1429 C CA . GLY A 1 188 ? 2.995 5.971 18.338 1.00 98.06 188 GLY A CA 1
ATOM 1430 C C . GLY A 1 188 ? 4.252 5.851 17.470 1.00 98.06 188 GLY A C 1
ATOM 1431 O O . GLY A 1 188 ? 5.364 5.851 17.993 1.00 98.06 188 GLY A O 1
ATOM 1432 N N . TRP A 1 189 ? 4.090 5.685 16.154 1.00 98.31 189 TRP A N 1
ATOM 1433 C CA . TRP A 1 189 ?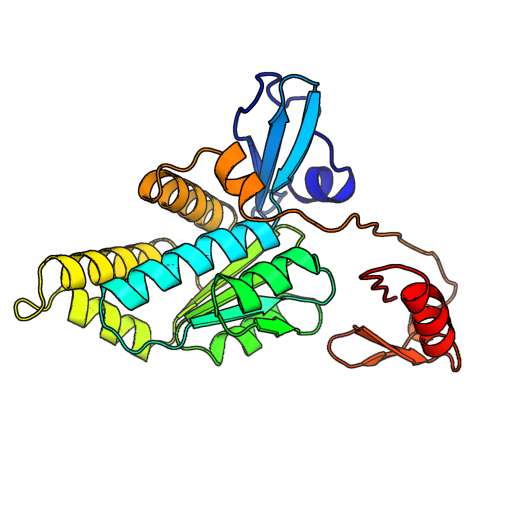 5.200 5.485 15.225 1.00 98.31 189 TRP A CA 1
ATOM 1434 C C . TRP A 1 189 ? 5.716 6.817 14.693 1.00 98.31 189 TRP A C 1
ATOM 1436 O O . TRP A 1 189 ? 4.965 7.643 14.170 1.00 98.31 189 TRP A O 1
ATOM 1446 N N . ASP A 1 190 ? 7.031 7.001 14.763 1.00 97.75 190 ASP A N 1
ATOM 1447 C CA . ASP A 1 190 ? 7.708 8.027 13.982 1.00 97.75 190 ASP A CA 1
ATOM 1448 C C . ASP A 1 190 ? 7.965 7.546 12.539 1.00 97.75 190 ASP A C 1
ATOM 1450 O O . ASP A 1 190 ? 7.718 6.394 12.167 1.00 97.75 190 ASP A O 1
ATOM 1454 N N . VAL A 1 191 ? 8.458 8.452 11.688 1.00 97.31 191 VAL A N 1
ATOM 1455 C CA . VAL A 1 191 ? 8.698 8.143 10.268 1.00 97.31 191 VAL A CA 1
ATOM 1456 C C . VAL A 1 191 ? 9.792 7.086 10.074 1.00 97.31 191 VAL A C 1
ATOM 1458 O O . VAL A 1 191 ? 9.717 6.284 9.147 1.00 97.31 191 VAL A O 1
ATOM 1461 N N . ASN A 1 192 ? 10.781 7.046 10.970 1.00 96.62 192 ASN A N 1
ATOM 1462 C CA . ASN A 1 192 ? 11.886 6.093 10.918 1.00 96.62 192 ASN A CA 1
ATOM 1463 C C . ASN A 1 192 ? 11.410 4.677 11.272 1.00 96.62 192 ASN A C 1
ATOM 1465 O O . ASN A 1 192 ? 11.773 3.713 10.605 1.00 96.62 192 ASN A O 1
ATOM 1469 N N . THR A 1 193 ? 10.558 4.548 12.288 1.00 98.12 193 THR A N 1
ATOM 1470 C CA . THR A 1 193 ? 9.927 3.287 12.697 1.00 98.12 193 THR A CA 1
ATOM 1471 C C . THR A 1 193 ? 9.037 2.756 11.584 1.00 98.12 193 THR A C 1
ATOM 1473 O O . THR A 1 193 ? 9.144 1.584 11.223 1.00 98.12 193 THR A O 1
ATOM 1476 N N . TRP A 1 194 ? 8.224 3.622 10.968 1.00 98.44 194 TRP A N 1
ATOM 1477 C CA . TRP A 1 194 ? 7.424 3.237 9.805 1.00 98.44 194 TRP A CA 1
ATOM 1478 C C . TRP A 1 194 ? 8.305 2.770 8.638 1.00 98.44 194 TRP A C 1
ATOM 1480 O O . TRP A 1 194 ? 8.073 1.689 8.095 1.00 98.44 194 TRP A O 1
ATOM 1490 N N . GLN A 1 195 ? 9.365 3.507 8.295 1.00 97.31 195 GLN A N 1
ATOM 1491 C CA . GLN A 1 195 ? 10.305 3.110 7.240 1.00 97.31 195 GLN A CA 1
ATOM 1492 C C . GLN A 1 195 ? 10.980 1.763 7.541 1.00 97.31 195 GLN A C 1
ATOM 1494 O O . GLN A 1 195 ? 11.140 0.940 6.641 1.00 97.31 195 GLN A O 1
ATOM 1499 N N . LYS A 1 196 ? 11.320 1.496 8.804 1.00 97.25 196 LYS A N 1
ATOM 1500 C CA . LYS A 1 196 ? 11.980 0.258 9.246 1.00 97.25 196 LYS A CA 1
ATOM 1501 C C . LYS A 1 196 ? 11.048 -0.945 9.409 1.00 97.25 196 LYS A C 1
ATOM 1503 O O . LYS A 1 196 ? 11.541 -2.027 9.711 1.00 97.25 196 LYS A O 1
ATOM 1508 N N . SER A 1 197 ? 9.740 -0.795 9.175 1.00 97.19 197 SER A N 1
ATOM 1509 C CA . SER A 1 197 ? 8.776 -1.912 9.199 1.00 97.19 197 SER A CA 1
ATOM 1510 C C . SER A 1 197 ? 9.203 -3.089 8.309 1.00 97.19 197 SER A C 1
ATOM 1512 O O . SER A 1 197 ? 9.047 -4.246 8.691 1.00 97.19 197 SER A O 1
ATOM 1514 N N . TYR A 1 198 ? 9.798 -2.790 7.155 1.00 97.56 198 TYR A N 1
ATOM 1515 C CA . TYR A 1 198 ? 10.505 -3.731 6.289 1.00 97.56 198 TYR A CA 1
ATOM 1516 C C . TYR A 1 198 ? 11.562 -2.999 5.456 1.00 97.56 198 TYR A C 1
ATOM 1518 O O . TYR A 1 198 ? 11.537 -1.774 5.325 1.00 97.56 198 TYR A O 1
ATOM 1526 N N . THR A 1 199 ? 12.483 -3.744 4.850 1.00 96.50 199 THR A N 1
ATOM 1527 C CA . THR A 1 199 ? 13.530 -3.183 3.985 1.00 96.50 199 THR A CA 1
ATOM 1528 C C . THR A 1 199 ? 13.242 -3.531 2.537 1.00 96.50 199 THR A C 1
ATOM 1530 O O . THR A 1 199 ? 13.203 -4.710 2.188 1.00 96.50 199 THR A O 1
ATOM 1533 N N . ASP A 1 200 ? 13.070 -2.511 1.698 1.00 95.88 200 ASP A N 1
ATOM 1534 C CA . ASP A 1 200 ? 12.884 -2.693 0.261 1.00 95.88 200 ASP A CA 1
ATOM 1535 C C . ASP A 1 200 ? 14.070 -3.413 -0.378 1.00 95.88 200 ASP A C 1
ATOM 1537 O O . ASP A 1 200 ? 15.233 -3.160 -0.051 1.00 95.88 200 ASP A O 1
ATOM 1541 N N . LEU A 1 201 ? 13.778 -4.280 -1.347 1.00 96.56 201 LEU A N 1
ATOM 1542 C CA . LEU A 1 201 ? 14.810 -4.768 -2.251 1.00 96.56 201 LEU A CA 1
ATOM 1543 C C . LEU A 1 201 ? 15.297 -3.602 -3.128 1.00 96.56 201 LEU A C 1
ATOM 1545 O O . LEU A 1 201 ? 14.461 -2.809 -3.593 1.00 96.56 201 LEU A O 1
ATOM 1549 N N . PRO A 1 202 ? 16.612 -3.498 -3.405 1.00 93.62 202 PRO A N 1
ATOM 1550 C CA . PRO A 1 202 ? 17.117 -2.560 -4.399 1.00 93.62 202 PRO A CA 1
ATOM 1551 C C . PRO A 1 202 ? 16.363 -2.738 -5.718 1.00 93.62 202 PRO A C 1
ATOM 1553 O O . PRO A 1 202 ? 16.258 -3.848 -6.236 1.00 93.62 202 PRO A O 1
ATOM 1556 N N . ASN A 1 203 ? 15.803 -1.653 -6.244 1.00 92.56 203 ASN A N 1
ATOM 1557 C CA . ASN A 1 203 ? 14.942 -1.684 -7.421 1.00 92.56 203 ASN A CA 1
ATOM 1558 C C . ASN A 1 203 ? 15.301 -0.555 -8.387 1.00 92.56 203 ASN A C 1
ATOM 1560 O O . ASN A 1 203 ? 15.894 0.454 -8.004 1.00 92.56 203 ASN A O 1
ATOM 1564 N N . ARG A 1 204 ? 14.958 -0.745 -9.662 1.00 90.19 204 ARG A N 1
ATOM 1565 C CA . ARG A 1 204 ? 15.195 0.232 -10.722 1.00 90.19 204 ARG A CA 1
ATOM 1566 C C . ARG A 1 204 ? 14.091 0.139 -11.765 1.00 90.19 204 ARG A C 1
ATOM 1568 O O . ARG A 1 204 ? 13.794 -0.949 -12.243 1.00 90.19 204 ARG A O 1
ATOM 1575 N N . GLN A 1 205 ? 13.547 1.287 -12.158 1.00 88.62 205 GLN A N 1
ATOM 1576 C CA . GLN A 1 205 ? 12.594 1.405 -13.259 1.00 88.62 205 GLN A CA 1
ATOM 1577 C C . GLN A 1 205 ? 13.229 2.201 -14.401 1.00 88.62 205 GLN A C 1
ATOM 1579 O O . GLN A 1 205 ? 13.819 3.259 -14.178 1.00 88.62 205 GLN A O 1
ATOM 1584 N N . LEU A 1 206 ? 13.127 1.686 -15.626 1.00 90.38 206 LEU A N 1
ATOM 1585 C CA . LEU A 1 206 ? 13.671 2.314 -16.829 1.00 90.38 206 LEU A CA 1
ATOM 1586 C C . LEU A 1 206 ? 12.581 2.440 -17.889 1.00 90.38 206 LEU A C 1
ATOM 1588 O O . LEU A 1 206 ? 11.770 1.538 -18.068 1.00 90.38 206 LEU A O 1
ATOM 1592 N N . LYS A 1 207 ? 12.593 3.557 -18.619 1.00 90.44 207 LYS A N 1
ATOM 1593 C CA . LYS A 1 207 ? 11.743 3.756 -19.794 1.00 90.44 207 LYS A CA 1
ATOM 1594 C C . LYS A 1 207 ? 12.572 3.514 -21.050 1.00 90.44 207 LYS A C 1
ATOM 1596 O O . LYS A 1 207 ? 13.477 4.291 -21.346 1.00 90.44 207 LYS A O 1
ATOM 1601 N N . VAL A 1 208 ? 12.244 2.459 -21.788 1.00 93.56 208 VAL A N 1
ATOM 1602 C CA . VAL A 1 208 ? 12.898 2.115 -23.056 1.00 93.56 208 VAL A CA 1
ATOM 1603 C C . VAL A 1 208 ? 12.041 2.626 -24.213 1.00 93.56 208 VAL A C 1
ATOM 1605 O O . VAL A 1 208 ? 10.829 2.419 -24.232 1.00 93.56 208 VAL A O 1
ATOM 1608 N N . LYS A 1 209 ? 12.656 3.335 -25.167 1.00 94.38 209 LYS A N 1
ATOM 1609 C CA . LYS A 1 209 ? 11.992 3.729 -26.416 1.00 94.38 209 LYS A CA 1
ATOM 1610 C C . LYS A 1 209 ? 12.130 2.589 -27.420 1.00 94.38 209 LYS A C 1
ATOM 1612 O O . LYS A 1 209 ? 13.239 2.123 -27.658 1.00 94.38 209 LYS A O 1
ATOM 1617 N N . VAL A 1 210 ? 11.011 2.179 -27.999 1.00 94.31 210 VAL A N 1
ATOM 1618 C CA . VAL A 1 210 ? 10.925 1.168 -29.058 1.00 94.31 210 VAL A CA 1
ATOM 1619 C C . VAL A 1 210 ? 10.130 1.745 -30.224 1.00 94.31 210 VAL A C 1
ATOM 1621 O O . VAL A 1 210 ? 9.380 2.702 -30.032 1.00 94.31 210 VAL A O 1
ATOM 1624 N N . GLU A 1 211 ? 10.309 1.182 -31.416 1.00 95.75 211 GLU A N 1
ATOM 1625 C CA . GLU A 1 211 ? 9.612 1.627 -32.627 1.00 95.75 211 GLU A CA 1
ATOM 1626 C C . GLU A 1 211 ? 8.096 1.395 -32.531 1.00 95.75 211 GLU A C 1
ATOM 1628 O O . GLU A 1 211 ? 7.318 2.332 -32.695 1.00 95.75 211 GLU A O 1
ATOM 1633 N N . ASP A 1 212 ? 7.683 0.182 -32.154 1.00 95.00 212 ASP A N 1
ATOM 1634 C CA . ASP A 1 212 ? 6.292 -0.154 -31.851 1.00 95.00 212 ASP A CA 1
ATOM 1635 C C . ASP A 1 212 ? 6.205 -0.874 -30.502 1.00 95.00 212 ASP A C 1
ATOM 1637 O O . ASP A 1 212 ? 6.760 -1.954 -30.318 1.00 95.00 212 ASP A O 1
ATOM 1641 N N . ARG A 1 213 ? 5.494 -0.280 -29.538 1.00 92.75 213 ARG A N 1
ATOM 1642 C CA . ARG A 1 213 ? 5.291 -0.884 -28.210 1.00 92.75 213 ARG A CA 1
ATOM 1643 C C . ARG A 1 213 ? 4.310 -2.057 -28.227 1.00 92.75 213 ARG A C 1
ATOM 1645 O O . ARG A 1 213 ? 4.346 -2.878 -27.320 1.00 92.75 213 ARG A O 1
ATOM 1652 N N . ASN A 1 214 ? 3.440 -2.143 -29.235 1.00 94.06 214 ASN A N 1
ATOM 1653 C CA . ASN A 1 214 ? 2.378 -3.152 -29.297 1.00 94.06 214 ASN A CA 1
ATOM 1654 C C . ASN A 1 214 ? 2.905 -4.551 -29.654 1.00 94.06 214 ASN A C 1
ATOM 1656 O O . ASN A 1 214 ? 2.170 -5.537 -29.560 1.00 94.06 214 ASN A O 1
ATOM 1660 N N . VAL A 1 215 ? 4.184 -4.651 -30.034 1.00 95.00 215 VAL A N 1
ATOM 1661 C CA . VAL A 1 215 ? 4.877 -5.932 -30.231 1.00 95.00 215 VAL A CA 1
ATOM 1662 C C . VAL A 1 215 ? 5.079 -6.683 -28.914 1.00 95.00 215 VAL A C 1
ATOM 1664 O O . VAL A 1 215 ? 5.161 -7.912 -28.923 1.00 95.00 215 VAL A O 1
ATOM 1667 N N . VAL A 1 216 ? 5.138 -5.961 -27.787 1.00 95.94 216 VAL A N 1
ATOM 1668 C CA . VAL A 1 216 ? 5.233 -6.559 -26.455 1.00 95.94 216 VAL A CA 1
ATOM 1669 C C . VAL A 1 216 ? 3.827 -6.873 -25.968 1.00 95.94 216 VAL A C 1
ATOM 1671 O O . VAL A 1 216 ? 3.009 -5.981 -25.752 1.00 95.94 216 VAL A O 1
ATOM 1674 N N . LYS A 1 217 ? 3.541 -8.163 -25.800 1.00 96.31 217 LYS A N 1
ATOM 1675 C CA . LYS A 1 217 ? 2.270 -8.647 -25.247 1.00 96.31 217 LYS A CA 1
ATOM 1676 C C . LYS A 1 217 ? 2.546 -9.347 -23.937 1.00 96.31 217 LYS A C 1
ATOM 1678 O O . LYS A 1 217 ? 3.461 -10.166 -23.880 1.00 96.31 217 LYS A O 1
ATOM 1683 N N . VAL A 1 218 ? 1.743 -9.062 -22.920 1.00 96.69 218 VAL A N 1
ATOM 1684 C CA . VAL A 1 218 ? 1.955 -9.558 -21.557 1.00 96.69 218 VAL A CA 1
ATOM 1685 C C . VAL A 1 218 ? 0.765 -10.362 -21.038 1.00 96.69 218 VAL A C 1
ATOM 1687 O O . VAL A 1 218 ? -0.331 -10.315 -21.594 1.00 96.69 218 VAL A O 1
ATOM 1690 N N . THR A 1 219 ? 0.997 -11.126 -19.976 1.00 96.06 219 THR A N 1
ATOM 1691 C CA . THR A 1 219 ? -0.000 -11.886 -19.217 1.00 96.06 219 THR A CA 1
ATOM 1692 C C . THR A 1 219 ? 0.398 -11.951 -17.744 1.00 96.06 219 THR A C 1
ATOM 1694 O O . THR A 1 219 ? 1.441 -11.420 -17.354 1.00 96.06 219 THR A O 1
ATOM 1697 N N . ASP A 1 220 ? -0.422 -12.622 -16.936 1.00 94.56 220 ASP A N 1
ATOM 1698 C CA . ASP A 1 220 ? -0.156 -12.879 -15.522 1.00 94.56 220 ASP A CA 1
ATOM 1699 C C . ASP A 1 220 ? 0.066 -11.582 -14.722 1.00 94.56 220 ASP A C 1
ATOM 1701 O O . ASP A 1 220 ? 1.121 -11.391 -14.117 1.00 94.56 220 ASP A O 1
ATOM 1705 N N . ALA A 1 221 ? -0.915 -10.669 -14.753 1.00 94.38 221 ALA A N 1
ATOM 1706 C CA . ALA A 1 221 ? -0.826 -9.341 -14.131 1.00 94.38 221 ALA A CA 1
ATOM 1707 C C . ALA A 1 221 ? 0.361 -8.510 -14.668 1.00 94.38 221 ALA A C 1
ATOM 1709 O O . ALA A 1 221 ? 1.139 -7.935 -13.907 1.00 94.38 221 ALA A O 1
ATOM 1710 N N . ALA A 1 222 ? 0.550 -8.532 -15.991 1.00 93.12 222 ALA A N 1
ATOM 1711 C CA . ALA A 1 222 ? 1.688 -7.942 -16.700 1.00 93.12 222 ALA A CA 1
ATOM 1712 C C . ALA A 1 222 ? 3.087 -8.394 -16.213 1.00 93.12 222 ALA A C 1
ATOM 1714 O O . ALA A 1 222 ? 4.075 -7.691 -16.417 1.00 93.12 222 ALA A O 1
ATOM 1715 N N . ARG A 1 223 ? 3.204 -9.569 -15.575 1.00 95.94 223 ARG A N 1
ATOM 1716 C CA . ARG A 1 223 ? 4.491 -10.088 -15.068 1.00 95.94 223 ARG A CA 1
ATOM 1717 C C . ARG A 1 223 ? 5.261 -10.916 -16.087 1.00 95.94 223 ARG A C 1
ATOM 1719 O O . ARG A 1 223 ? 6.451 -11.145 -15.885 1.00 95.94 223 ARG A O 1
ATOM 1726 N N . LYS A 1 224 ? 4.593 -11.401 -17.139 1.00 96.81 224 LYS A N 1
ATOM 1727 C CA . LYS A 1 224 ? 5.195 -12.281 -18.147 1.00 96.81 224 LYS A CA 1
ATOM 1728 C C . LYS A 1 224 ? 4.924 -11.793 -19.560 1.00 96.81 224 LYS A C 1
ATOM 1730 O O . LYS A 1 224 ? 3.775 -11.536 -19.905 1.00 96.81 224 LYS A O 1
ATOM 1735 N N . CYS A 1 225 ? 5.949 -11.752 -20.401 1.00 97.00 225 CYS A N 1
ATOM 1736 C CA . CYS A 1 225 ? 5.828 -11.494 -21.829 1.00 97.00 225 CYS A CA 1
ATOM 1737 C C . CYS A 1 225 ? 5.436 -12.779 -22.580 1.00 97.00 225 CYS A C 1
ATOM 1739 O O . CYS A 1 225 ? 6.084 -13.816 -22.463 1.00 97.00 225 CYS A O 1
ATOM 1741 N N . ILE A 1 226 ? 4.395 -12.699 -23.403 1.00 97.19 226 ILE A N 1
ATOM 1742 C CA . ILE A 1 226 ? 4.027 -13.725 -24.391 1.00 97.19 226 ILE A CA 1
ATOM 1743 C C . ILE A 1 226 ? 4.720 -13.443 -25.731 1.00 97.19 226 ILE A C 1
ATOM 1745 O O . ILE A 1 226 ? 5.075 -14.366 -26.460 1.00 97.19 226 ILE A O 1
ATOM 1749 N N . ALA A 1 227 ? 4.910 -12.165 -26.063 1.00 96.62 227 ALA A N 1
ATOM 1750 C CA . ALA A 1 227 ? 5.568 -11.728 -27.288 1.00 96.62 227 ALA A CA 1
ATOM 1751 C C . ALA A 1 227 ? 6.513 -10.545 -27.006 1.00 96.62 227 ALA A C 1
ATOM 1753 O O . ALA A 1 227 ? 6.214 -9.759 -26.103 1.00 96.62 227 ALA A O 1
ATOM 1754 N N . PRO A 1 228 ? 7.608 -10.390 -27.776 1.00 96.75 228 PRO A N 1
ATOM 1755 C CA . PRO A 1 228 ? 8.105 -11.327 -28.788 1.00 96.75 228 PRO A CA 1
ATOM 1756 C C . PRO A 1 228 ? 8.621 -12.644 -28.183 1.00 96.75 228 PRO A C 1
ATOM 1758 O O . PRO A 1 228 ? 9.024 -12.705 -27.020 1.00 96.75 228 PRO A O 1
ATOM 1761 N N . VAL A 1 229 ? 8.592 -13.712 -28.986 1.00 97.00 229 VAL A N 1
ATOM 1762 C CA . VAL A 1 229 ? 9.070 -15.044 -28.582 1.00 97.00 229 VAL A CA 1
ATOM 1763 C C . VAL A 1 229 ? 10.531 -14.956 -28.131 1.00 97.00 229 VAL A C 1
ATOM 1765 O O . VAL A 1 229 ? 11.351 -14.305 -28.772 1.00 97.00 229 VAL A O 1
ATOM 1768 N N . GLY A 1 230 ? 10.847 -15.606 -27.011 1.00 97.12 230 GLY A N 1
ATOM 1769 C CA . GLY A 1 230 ? 12.186 -15.615 -26.415 1.00 97.12 230 GLY A CA 1
ATOM 1770 C C . GLY A 1 230 ? 12.474 -14.460 -25.449 1.00 97.12 230 GLY A C 1
ATOM 1771 O O . GLY A 1 230 ? 13.390 -14.590 -24.638 1.00 97.12 230 GLY A O 1
ATOM 1772 N N . LEU A 1 231 ? 11.682 -13.375 -25.449 1.00 97.38 231 LEU A N 1
ATOM 1773 C CA . LEU A 1 231 ? 11.901 -12.249 -24.529 1.00 97.38 231 LEU A CA 1
ATOM 1774 C C . LEU A 1 231 ? 11.765 -12.675 -23.062 1.00 97.38 231 LEU A C 1
ATOM 1776 O O . LEU A 1 231 ? 12.678 -12.434 -22.278 1.00 97.38 231 LEU A O 1
ATOM 1780 N N . GLN A 1 232 ? 10.668 -13.350 -22.699 1.00 98.31 232 GLN A N 1
ATOM 1781 C CA . GLN A 1 232 ? 10.460 -13.790 -21.315 1.00 98.31 232 GLN A CA 1
ATOM 1782 C C . GLN A 1 232 ? 11.541 -14.767 -20.853 1.00 98.31 232 GLN A C 1
ATOM 1784 O O . GLN A 1 232 ? 12.053 -14.623 -19.751 1.00 98.31 232 GLN A O 1
ATOM 1789 N N . GLN A 1 233 ? 11.944 -15.705 -21.715 1.00 98.06 233 GLN A N 1
ATOM 1790 C CA . GLN A 1 233 ? 13.011 -16.650 -21.391 1.00 98.06 233 GLN A CA 1
ATOM 1791 C C . GLN A 1 233 ? 14.310 -15.915 -21.033 1.00 98.06 233 GLN A C 1
ATOM 1793 O O . GLN A 1 233 ? 14.962 -16.255 -20.051 1.00 98.06 233 GLN A O 1
ATOM 1798 N N . LYS A 1 234 ? 14.669 -14.872 -21.790 1.00 98.25 234 LYS A N 1
ATOM 1799 C CA . LYS A 1 234 ? 15.856 -14.060 -21.493 1.00 98.25 234 LYS A CA 1
ATOM 1800 C C . LYS A 1 234 ? 15.717 -13.276 -20.190 1.00 98.25 234 LYS A C 1
ATOM 1802 O O . LYS A 1 234 ? 16.694 -13.171 -19.453 1.00 98.25 234 LYS A O 1
ATOM 1807 N N . ILE A 1 235 ? 14.527 -12.754 -19.890 1.00 98.12 235 ILE A N 1
ATOM 1808 C CA . ILE A 1 235 ? 14.248 -12.090 -18.608 1.00 98.12 235 ILE A CA 1
ATOM 1809 C C . ILE A 1 235 ? 14.446 -13.076 -17.449 1.00 98.12 235 ILE A C 1
ATOM 1811 O O . ILE A 1 235 ? 15.157 -12.748 -16.500 1.00 98.12 235 ILE A O 1
ATOM 1815 N N . ASP A 1 236 ? 13.881 -14.281 -17.551 1.00 98.19 236 ASP A N 1
ATOM 1816 C CA . ASP A 1 236 ? 13.974 -15.321 -16.520 1.00 98.19 236 ASP A CA 1
ATOM 1817 C C . ASP A 1 236 ? 15.429 -15.781 -16.310 1.00 98.19 236 ASP A C 1
ATOM 1819 O O . ASP A 1 236 ? 15.899 -15.846 -15.172 1.00 98.19 236 ASP A O 1
ATOM 1823 N N . GLU A 1 237 ? 16.173 -16.021 -17.398 1.00 98.31 237 GLU A N 1
ATOM 1824 C CA . GLU A 1 237 ? 17.601 -16.383 -17.373 1.00 98.31 237 GLU A CA 1
ATOM 1825 C C . GLU A 1 237 ? 18.463 -15.321 -16.671 1.00 98.31 237 GLU A C 1
ATOM 1827 O O . GLU A 1 237 ? 19.401 -15.659 -15.947 1.00 98.31 237 GLU A O 1
ATOM 1832 N N . ILE A 1 238 ? 18.172 -14.033 -16.880 1.00 98.12 238 ILE A N 1
ATOM 1833 C CA . ILE A 1 238 ? 18.901 -12.933 -16.236 1.00 98.12 238 ILE A CA 1
ATOM 1834 C C . ILE A 1 238 ? 18.494 -12.811 -14.767 1.00 98.12 238 ILE A C 1
ATOM 1836 O O . ILE A 1 238 ? 19.360 -12.717 -13.901 1.00 98.12 238 ILE A O 1
ATOM 1840 N N . ALA A 1 239 ? 17.194 -12.827 -14.464 1.00 97.56 239 ALA A N 1
ATOM 1841 C CA . ALA A 1 239 ? 16.695 -12.662 -13.100 1.00 97.56 239 ALA A CA 1
ATOM 1842 C C . ALA A 1 239 ? 17.196 -13.772 -12.161 1.00 97.56 239 ALA A C 1
ATOM 1844 O O . ALA A 1 239 ? 17.567 -13.481 -11.024 1.00 97.56 239 ALA A O 1
ATOM 1845 N N . ALA A 1 240 ? 17.287 -15.013 -12.651 1.00 97.88 240 ALA A N 1
ATOM 1846 C CA . ALA A 1 240 ? 17.755 -16.167 -11.882 1.00 97.88 240 ALA A CA 1
ATOM 1847 C C . ALA A 1 240 ? 19.221 -16.067 -11.414 1.00 97.88 240 ALA A C 1
ATOM 1849 O O . ALA A 1 240 ? 19.609 -16.759 -10.475 1.00 97.88 240 ALA A O 1
ATOM 1850 N N . GLN A 1 241 ? 20.034 -15.200 -12.026 1.00 98.12 241 GLN A N 1
ATOM 1851 C CA . GLN A 1 241 ? 21.433 -14.987 -11.629 1.00 98.12 241 GLN A CA 1
ATOM 1852 C C . GLN A 1 241 ? 21.570 -14.172 -10.335 1.00 98.12 241 GLN A C 1
ATOM 1854 O O . GLN A 1 241 ? 22.659 -14.103 -9.764 1.00 98.12 241 GLN A O 1
ATOM 1859 N N . TYR A 1 242 ? 20.483 -13.558 -9.855 1.00 97.50 242 TYR A N 1
ATOM 1860 C CA . TYR A 1 242 ? 20.492 -12.675 -8.694 1.00 97.50 242 TYR A CA 1
ATOM 1861 C C . TYR A 1 242 ? 19.583 -13.212 -7.588 1.00 97.50 242 TYR A C 1
ATOM 1863 O O . TYR A 1 242 ? 18.436 -13.597 -7.818 1.00 97.50 242 TYR A O 1
ATOM 1871 N N . ALA A 1 243 ? 20.069 -13.191 -6.345 1.00 96.94 243 ALA A N 1
ATOM 1872 C CA . ALA A 1 243 ? 19.257 -13.558 -5.191 1.00 96.94 243 ALA A CA 1
ATOM 1873 C C . ALA A 1 243 ? 18.043 -12.621 -5.075 1.00 96.94 243 ALA A C 1
ATOM 1875 O O . ALA A 1 243 ? 18.198 -11.401 -5.031 1.00 96.94 243 ALA A O 1
ATOM 1876 N N . LYS A 1 244 ? 16.834 -13.200 -5.019 1.00 95.88 244 LYS A N 1
ATOM 1877 C CA . LYS A 1 244 ? 15.554 -12.464 -5.065 1.00 95.88 244 LYS A CA 1
ATOM 1878 C C . LYS A 1 244 ? 15.396 -11.587 -6.322 1.00 95.88 244 LYS A C 1
ATOM 1880 O O . LYS A 1 244 ? 14.644 -10.613 -6.301 1.00 95.88 244 LYS A O 1
ATOM 1885 N N . GLY A 1 245 ? 16.099 -11.925 -7.406 1.00 96.75 245 GLY A N 1
ATOM 1886 C CA . GLY A 1 245 ? 15.999 -11.241 -8.688 1.00 96.75 245 GLY A CA 1
ATOM 1887 C C . GLY A 1 245 ? 14.594 -11.362 -9.273 1.00 96.75 245 GLY A C 1
ATOM 1888 O O . GLY A 1 245 ? 14.049 -12.457 -9.396 1.00 96.75 245 GLY A O 1
ATOM 1889 N N . ARG A 1 246 ? 14.002 -10.222 -9.631 1.00 97.50 246 ARG A N 1
ATOM 1890 C CA . ARG A 1 246 ? 12.709 -10.134 -10.314 1.00 97.50 246 ARG A CA 1
ATOM 1891 C C . ARG A 1 246 ? 12.759 -8.989 -11.314 1.00 97.50 246 ARG A C 1
ATOM 1893 O O . ARG A 1 246 ? 13.169 -7.887 -10.962 1.00 97.50 246 ARG A O 1
ATOM 1900 N N . SER A 1 247 ? 12.336 -9.250 -12.543 1.00 97.12 247 SER A N 1
ATOM 1901 C CA . SER A 1 247 ? 12.262 -8.257 -13.613 1.00 97.12 247 SER A CA 1
ATOM 1902 C C . SER A 1 247 ? 11.071 -8.568 -14.515 1.00 97.12 247 SER A C 1
ATOM 1904 O O . SER A 1 247 ? 10.668 -9.723 -14.628 1.00 97.12 247 SER A O 1
ATOM 1906 N N . PHE A 1 248 ? 10.497 -7.534 -15.113 1.00 96.81 248 PHE A N 1
ATOM 1907 C CA . PHE A 1 248 ? 9.414 -7.602 -16.090 1.00 96.81 248 PHE A CA 1
ATOM 1908 C C . PHE A 1 248 ? 9.516 -6.374 -17.005 1.00 96.81 248 PHE A C 1
ATOM 1910 O O . PHE A 1 248 ? 10.203 -5.404 -16.662 1.00 96.81 248 PHE A O 1
ATOM 1917 N N . VAL A 1 249 ? 8.882 -6.438 -18.176 1.00 93.62 249 VAL A N 1
ATOM 1918 C CA . VAL A 1 249 ? 8.905 -5.388 -19.209 1.00 93.62 249 VAL A CA 1
ATOM 1919 C C . VAL A 1 249 ? 7.485 -4.996 -19.570 1.00 93.62 249 VAL A C 1
ATOM 1921 O O . VAL A 1 249 ? 6.658 -5.921 -19.731 1.00 93.62 249 VAL A O 1
#

InterPro domains:
  IPR036900 Alpha-D-phosphohexomutase, C-terminal domain superfamily [SSF55957] (189-249)
  IPR049022 Phosphoacetylglucosamine mutase AMG1, domain III [PF21404] (49-189)

Sequence (249 aa):
CGADFVKVQQKPPLNSPKKPFMRCVSIDGDADRVVYYYIDELEKFYLLDGDRIATLLAGYLKELVEASGLNIQLGLVQTAYANGASTAYIADLLKIPVVCTDTGVKHLHHRAQEFDIGVYFEANGHGTVVFKPSTIKTIKEAAGNANLTEANRSAAAKLASFIDVVNQTVGDALSDMLLVEAVLYAKGWDVNTWQKSYTDLPNRQLKVKVEDRNVVKVTDAARKCIAPVGLQQKIDEIAAQYAKGRSFV

pLDDT: mean 96.72, std 2.44, range [83.56, 98.81]

Foldseek 3Di:
DALQCCLAVVADDPPDDPDALPKDKHADDVQQFIWIWGAHPVRDIDTCFFLLLLLLLLLLLLVLCVQLVHPFQEAEEEFPQDFPFSVCLCCPPVVHHYYYAADDPVGQLVVQQVGQKYWYDYRSGRTWIAHDP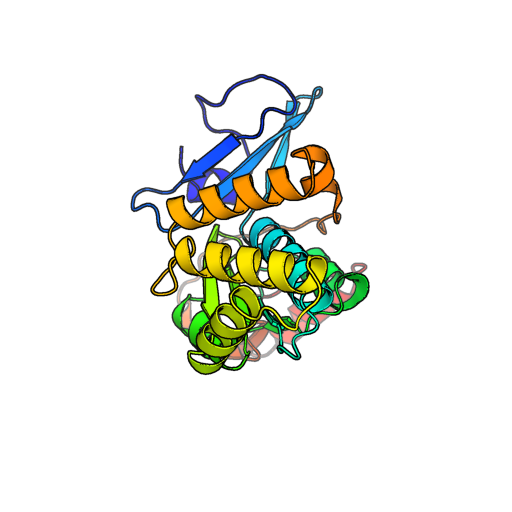VSLVVLVCSLPDPPDDPRNNVSSVVVNVLVVLTDNPTRGNVSSVVSNVVSCVVVVHGPVNSSVSTDGDDDDDDDDDDPDPVQFDADDSQQATPPDPPPRVVQVVVQVVDDVRGDGD

Solvent-accessible surface area (backbone atoms only — not comparable to full-atom values): 13621 Å² total; per-residue (Å²): 98,30,12,64,54,34,63,74,67,66,46,80,38,96,88,53,82,88,55,57,66,44,76,41,77,26,45,35,96,86,37,38,19,29,27,37,33,35,31,43,91,83,71,48,68,44,82,36,34,11,52,53,50,41,52,52,52,51,51,50,52,48,54,31,38,62,51,33,70,56,96,69,53,59,31,38,29,35,33,71,80,45,52,70,37,53,58,46,45,37,45,73,71,64,64,35,56,72,45,72,27,42,81,56,69,72,49,34,52,61,60,19,64,78,26,40,33,8,33,28,26,38,57,66,14,38,33,45,51,39,64,34,72,67,47,54,50,53,32,50,52,44,37,70,36,82,89,50,54,70,65,24,18,50,25,18,40,51,52,42,52,49,61,74,54,43,45,67,86,51,38,34,22,65,37,50,48,51,50,51,53,52,50,31,59,75,68,71,46,53,63,65,57,58,58,62,74,56,72,72,60,93,80,86,88,83,89,82,88,66,97,63,70,81,59,57,38,65,38,80,35,55,51,41,50,70,28,54,83,64,52,39,60,53,49,52,63,56,24,71,77,39,91,91,45,78,75,70,123

Nearest PDB structures (foldseek):
  2dkd-assembly2_B  TM=9.664E-01  e=1.047E-30  Candida albicans
  2dkc-assembly1_A  TM=9.700E-01  e=1.807E-30  Candida albicans
  5o9x-assembly1_A  TM=9.591E-01  e=2.303E-30  Aspergillus lentulus
  2dkc-assembly2_B  TM=9.542E-01  e=3.324E-29  Candida albicans
  2dka-assembly1_A  TM=9.512E-01  e=6.097E-29  Candida albicans

Radius of gyration: 19.33 Å; Cα contacts (8 Å, |Δi|>4): 444; chains: 1; bounding box: 47×40×58 Å